Protein AF-A0A1L3NL96-F1 (afdb_monomer_lite)

Organism: Clostridium sporogenes (NCBI:txid1509)

Radius of gyration: 63.14 Å; chains: 1; bounding box: 136×42×181 Å

pLDDT: mean 92.02, std 7.16, range [49.84, 97.94]

Secondary structure (DSSP, 8-state):
-HHHHHHHHHHHHHHHHHHHHHHHHHHHHHHHHHHHHHHHHHHHTHHHHHHHHHHHHHHHHHHHHHHHHHHHHHHHHTGGGGHHHHHHHHHHHHHHHHHHHHHHHHHHHHHHHHHHHHHHHHHHHHHHHHIIIIIHHHHHHHHHHHHHHHHHHHHHHHHHHHHHHHHHHHHHHHHHHHHHHHHHHHHHHHHHHHHHHHHHHHHHHHHHHHHHHHHHHHHHHHHHHHHHHHHTT--

InterPro domains:
  IPR004089 Methyl-accepting chemotaxis protein (MCP) signalling domain [PF00015] (18-186)
  IPR004089 Methyl-accepting chemotaxis protein (MCP) signalling domain [PS50111] (47-199)
  IPR004089 Methyl-accepting chemotaxis protein (MCP) signalling domain [SM00283] (6-234)

Foldseek 3Di:
DVVVLVVLLVVLVVLLVVLVVVLVVLVVCLVVLVVVLVVVVVVLCVLVVLLVVLVVLLVVLVVQLVVLVVQLVVLVVVPPVSPVSNVVSVVSNVVSVVSNVVSVVSVVVSVVSVVVSVVVSVVSVVVSVCSVPVVVVVSVVSNVVSVVSNVVSVVVVVVVVVVVVVVVVVVVVVVVVVVVVVVVVVVVVVVVVVVVVVVVVVVVVVVVVVVVVVVVVVVVVVVVVVVVVVVVVDD

Sequence (235 aa):
MLLKQGEINKRAEDTKANLQASQKKAKEIFTNTKAELESAIESSKVVEQINVLSDSIMDITSQTNLLALNAAIEAARAGEAGKGFSVVADEIRKLAEQSKDTVTEIQSITVKVIESVKNLSDSSSNLLTFVSTDMDNDYKTMLNVADKYSEDASFVDTLVTDFSSTSEELLASLQDVLKTIEGVAQAASEGAGGTTDIASKILEVNNKSNDVLQEALKSEESANKLKEEISKFKI

Structure (mmCIF, N/CA/C/O backbone):
data_AF-A0A1L3NL96-F1
#
_entry.id   AF-A0A1L3NL96-F1
#
loop_
_atom_site.group_PDB
_atom_site.id
_atom_site.type_symbol
_atom_site.label_atom_id
_atom_site.label_alt_id
_atom_site.label_comp_id
_atom_site.label_asym_id
_atom_site.label_entity_id
_atom_site.label_seq_id
_atom_site.pdbx_PDB_ins_code
_atom_site.Cartn_x
_atom_site.Cartn_y
_atom_site.Cartn_z
_atom_site.occupancy
_atom_site.B_iso_or_equiv
_atom_site.auth_seq_id
_atom_site.auth_comp_id
_atom_site.auth_asym_id
_atom_site.auth_atom_id
_atom_site.pdbx_PDB_model_num
ATOM 1 N N . MET A 1 1 ? -12.524 11.046 23.474 1.00 51.88 1 MET A N 1
ATOM 2 C CA . MET A 1 1 ? -12.342 9.844 22.629 1.00 51.88 1 MET A CA 1
ATOM 3 C C . MET A 1 1 ? -12.648 10.144 21.160 1.00 51.88 1 MET A C 1
ATOM 5 O O . MET A 1 1 ? -11.798 9.835 20.339 1.00 51.88 1 MET A O 1
ATOM 9 N N . LEU A 1 2 ? -13.726 10.885 20.857 1.00 49.84 2 LEU A N 1
ATOM 10 C CA . LEU A 1 2 ? -14.057 11.447 19.526 1.00 49.84 2 LEU A CA 1
ATOM 11 C C . LEU A 1 2 ? -12.879 12.118 18.778 1.00 49.84 2 LEU A C 1
ATOM 13 O O . LEU A 1 2 ? -12.731 11.958 17.573 1.00 49.84 2 LEU A O 1
ATOM 17 N N . LEU A 1 3 ? -11.971 12.798 19.494 1.00 54.47 3 LEU A N 1
ATOM 18 C CA . LEU A 1 3 ? -10.775 13.423 18.900 1.00 54.47 3 LEU A CA 1
ATOM 19 C C . LEU A 1 3 ? -9.835 12.431 18.185 1.00 54.47 3 LEU A C 1
ATOM 21 O O . LEU A 1 3 ? -9.194 12.813 17.214 1.00 54.47 3 LEU A O 1
ATOM 25 N N . LYS A 1 4 ? -9.765 11.165 18.624 1.00 64.75 4 LYS A N 1
ATOM 26 C CA . LYS A 1 4 ? -8.884 10.155 18.009 1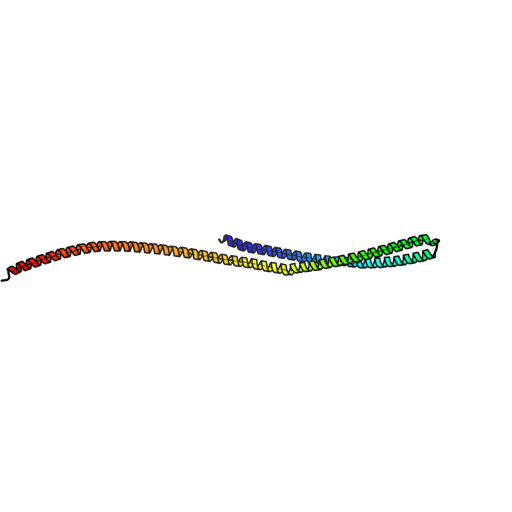.00 64.75 4 LYS A CA 1
ATOM 27 C C . LYS A 1 4 ? -9.491 9.500 16.764 1.00 64.75 4 LYS A C 1
ATOM 29 O O . LYS A 1 4 ? -8.748 8.986 15.939 1.00 64.75 4 LYS A O 1
ATOM 34 N N . GLN A 1 5 ? -10.813 9.521 16.599 1.00 66.38 5 GLN A N 1
ATOM 35 C CA . GLN A 1 5 ? -11.476 8.953 15.419 1.00 66.38 5 GLN A CA 1
ATOM 36 C C . GLN A 1 5 ? -11.388 9.896 14.216 1.00 66.38 5 GLN A C 1
ATOM 38 O O . GLN A 1 5 ? -11.033 9.451 13.124 1.00 66.38 5 GLN A O 1
ATOM 43 N N . GLY A 1 6 ? -11.574 11.202 14.436 1.00 74.25 6 GLY A N 1
ATOM 44 C CA . GLY A 1 6 ? -11.276 12.214 13.421 1.00 74.25 6 GLY A CA 1
ATOM 45 C C . GLY A 1 6 ? -9.842 12.098 12.891 1.00 74.25 6 GLY A C 1
ATOM 46 O O . GLY A 1 6 ? -9.613 12.282 11.701 1.00 74.25 6 GLY A O 1
ATOM 47 N N . GLU A 1 7 ? -8.884 11.702 13.736 1.00 83.38 7 GLU A N 1
ATOM 48 C CA . GLU A 1 7 ? -7.513 11.409 13.302 1.00 83.38 7 GLU A CA 1
ATOM 49 C C . GLU A 1 7 ? -7.402 10.146 12.435 1.00 83.38 7 GLU A C 1
ATOM 51 O O . GLU A 1 7 ? -6.639 10.159 11.472 1.00 83.38 7 GLU A O 1
ATOM 56 N N . ILE A 1 8 ? -8.133 9.062 12.730 1.00 85.56 8 ILE A N 1
ATOM 57 C CA . ILE A 1 8 ? -8.080 7.829 11.922 1.00 85.56 8 ILE A CA 1
ATOM 58 C C . ILE A 1 8 ? -8.715 8.057 10.547 1.00 85.56 8 ILE A C 1
ATOM 60 O O . ILE A 1 8 ? -8.079 7.746 9.540 1.00 85.56 8 ILE A O 1
ATOM 64 N N . ASN A 1 9 ? -9.905 8.663 10.490 1.00 86.19 9 ASN A N 1
ATOM 65 C CA . ASN A 1 9 ? -10.552 8.992 9.217 1.00 86.19 9 ASN A CA 1
ATOM 66 C C . ASN A 1 9 ? -9.704 9.957 8.394 1.00 86.19 9 ASN A C 1
ATOM 68 O O . ASN A 1 9 ? -9.461 9.712 7.215 1.00 86.19 9 ASN A O 1
ATOM 72 N N . LYS A 1 10 ? -9.152 10.997 9.028 1.00 89.31 10 LYS A N 1
ATOM 73 C CA . LYS A 1 10 ? -8.237 11.920 8.354 1.00 89.31 10 LYS A CA 1
ATOM 74 C C . LYS A 1 10 ? -7.002 11.206 7.806 1.00 89.31 10 LYS A C 1
ATOM 76 O O . LYS A 1 10 ? -6.619 11.441 6.668 1.00 89.31 10 LYS A O 1
ATOM 81 N N . ARG A 1 11 ? -6.399 10.289 8.568 1.00 89.56 11 ARG A N 1
ATOM 82 C CA . ARG A 1 11 ? -5.262 9.486 8.087 1.00 89.56 11 ARG A CA 1
ATOM 83 C C . ARG A 1 11 ? -5.640 8.590 6.909 1.00 89.56 11 ARG A C 1
ATOM 85 O O . ARG A 1 11 ? -4.814 8.420 6.012 1.00 89.56 11 ARG A O 1
ATOM 92 N N . ALA A 1 12 ? -6.838 8.008 6.908 1.00 90.81 12 ALA A N 1
ATOM 93 C CA . ALA A 1 12 ? -7.335 7.208 5.792 1.00 90.81 12 ALA A CA 1
ATOM 94 C C . ALA A 1 12 ? -7.522 8.074 4.533 1.00 90.81 12 ALA A C 1
ATOM 96 O O . ALA A 1 12 ? -7.030 7.705 3.465 1.00 90.81 12 ALA A O 1
ATOM 97 N N . GLU A 1 13 ? -8.125 9.259 4.667 1.00 91.38 13 GLU A N 1
ATOM 98 C CA . GLU A 1 13 ? -8.273 10.225 3.570 1.00 91.38 13 GLU A CA 1
ATOM 99 C C . GLU A 1 13 ? -6.923 10.729 3.043 1.00 91.38 13 GLU A C 1
ATOM 101 O O . GLU A 1 13 ? -6.689 10.702 1.834 1.00 91.38 13 GLU A O 1
ATOM 106 N N . ASP A 1 14 ? -6.001 11.108 3.931 1.00 93.81 14 ASP A N 1
ATOM 107 C CA . ASP A 1 14 ? -4.650 11.544 3.565 1.00 93.81 14 ASP A CA 1
ATOM 108 C C . ASP A 1 14 ? -3.898 10.424 2.825 1.00 93.81 14 ASP A C 1
ATOM 110 O O . ASP A 1 14 ? -3.233 10.656 1.813 1.00 93.81 14 ASP A O 1
ATOM 114 N N . THR A 1 15 ? -4.031 9.178 3.293 1.00 93.12 15 THR A N 1
ATOM 115 C CA . THR A 1 15 ? -3.444 8.002 2.631 1.00 93.12 15 THR A CA 1
ATOM 116 C C . THR A 1 15 ? -4.042 7.808 1.241 1.00 93.12 15 THR A C 1
ATOM 118 O O . THR A 1 15 ? -3.298 7.625 0.278 1.00 93.12 15 THR A O 1
ATOM 121 N N . LYS A 1 16 ? -5.368 7.912 1.106 1.00 94.06 16 LYS A N 1
ATOM 122 C CA . LYS A 1 16 ? -6.072 7.806 -0.177 1.00 94.06 16 LYS A CA 1
ATOM 123 C C . LYS A 1 16 ? -5.609 8.879 -1.163 1.00 94.06 16 LYS A C 1
ATOM 125 O O . LYS A 1 16 ? -5.270 8.551 -2.300 1.00 94.06 16 LYS A O 1
ATOM 130 N N . ALA A 1 17 ? -5.513 10.131 -0.720 1.00 95.12 17 ALA A N 1
ATOM 131 C CA . ALA A 1 17 ? -5.030 11.242 -1.537 1.00 95.12 17 ALA A CA 1
ATOM 132 C C . ALA A 1 17 ? -3.577 11.024 -2.000 1.00 95.12 17 ALA A C 1
ATOM 134 O O . ALA A 1 17 ? -3.265 11.185 -3.183 1.00 95.12 17 ALA A O 1
ATOM 135 N N . ASN A 1 18 ? -2.697 10.586 -1.095 1.00 95.25 18 ASN A N 1
ATOM 136 C CA . ASN A 1 18 ? -1.299 10.292 -1.415 1.00 95.25 18 ASN A CA 1
ATOM 137 C C . ASN A 1 18 ? -1.153 9.115 -2.393 1.00 95.25 18 ASN A C 1
ATOM 139 O O . ASN A 1 18 ? -0.320 9.169 -3.304 1.00 95.25 18 ASN A O 1
ATOM 143 N N . LEU A 1 19 ? -1.970 8.068 -2.244 1.00 95.25 19 LEU A N 1
ATOM 144 C CA . LEU A 1 19 ? -2.002 6.929 -3.165 1.00 95.25 19 LEU A CA 1
ATOM 145 C C . LEU A 1 19 ? -2.470 7.351 -4.558 1.00 95.25 19 LEU A C 1
ATOM 147 O O . LEU A 1 19 ? -1.822 7.003 -5.541 1.00 95.25 19 LEU A O 1
ATOM 151 N N . GLN A 1 20 ? -3.529 8.158 -4.656 1.00 94.12 20 GLN A N 1
ATOM 152 C CA . GLN A 1 20 ? -4.014 8.685 -5.936 1.00 94.12 20 GLN A CA 1
ATOM 153 C C . GLN A 1 20 ? -2.974 9.577 -6.625 1.00 94.12 20 GLN A C 1
ATOM 155 O O . GLN A 1 20 ? -2.747 9.455 -7.830 1.00 94.12 20 GLN A O 1
ATOM 160 N N . ALA A 1 21 ? -2.303 10.450 -5.868 1.00 95.81 21 ALA A N 1
ATOM 161 C CA . ALA A 1 21 ? -1.220 11.277 -6.392 1.00 95.81 21 ALA A CA 1
ATOM 162 C C . ALA A 1 21 ? -0.050 10.418 -6.903 1.00 95.81 21 ALA A C 1
ATOM 164 O O . ALA A 1 21 ? 0.475 10.663 -7.991 1.00 95.81 21 ALA A O 1
ATOM 165 N N . SER A 1 22 ? 0.318 9.378 -6.152 1.00 94.88 22 SER A N 1
ATOM 166 C CA . SER A 1 22 ? 1.377 8.437 -6.534 1.00 94.88 22 SER A CA 1
ATOM 167 C C . SER A 1 22 ? 1.004 7.628 -7.777 1.00 94.88 22 SER A C 1
ATOM 169 O O . SER A 1 22 ? 1.820 7.521 -8.690 1.00 94.88 22 SER A O 1
ATOM 171 N N . GLN A 1 23 ? -0.238 7.143 -7.869 1.00 94.38 23 GLN A N 1
ATOM 172 C CA . GLN A 1 23 ? -0.759 6.438 -9.043 1.00 94.38 23 GLN A CA 1
ATOM 173 C C . GLN A 1 23 ? -0.731 7.332 -10.286 1.00 94.38 23 GLN A C 1
ATOM 175 O O . GLN A 1 23 ? -0.274 6.911 -11.350 1.00 94.38 23 GLN A O 1
ATOM 180 N N . LYS A 1 24 ? -1.170 8.591 -10.158 1.00 94.31 24 LYS A N 1
ATOM 181 C CA . LYS A 1 24 ? -1.114 9.561 -11.257 1.00 94.31 24 LYS A CA 1
ATOM 182 C C . LYS A 1 24 ? 0.325 9.777 -11.727 1.00 94.31 24 LYS A C 1
ATOM 184 O O . LYS A 1 24 ? 0.590 9.687 -12.923 1.00 94.31 24 LYS A O 1
ATOM 189 N N . LYS A 1 25 ? 1.253 9.995 -10.792 1.00 94.44 25 LYS A N 1
ATOM 190 C CA . LYS A 1 25 ? 2.677 10.175 -11.100 1.00 94.44 25 LYS A CA 1
ATOM 191 C C . LYS A 1 25 ? 3.276 8.940 -11.781 1.00 94.44 25 LYS A C 1
ATOM 193 O O . LYS A 1 25 ? 3.998 9.081 -12.762 1.00 94.44 25 LYS A O 1
ATOM 198 N N . ALA A 1 26 ? 2.956 7.738 -11.303 1.00 93.00 26 ALA A N 1
ATOM 199 C CA . ALA A 1 26 ? 3.403 6.492 -11.922 1.00 93.00 26 ALA A CA 1
ATOM 200 C C . ALA A 1 26 ? 2.894 6.360 -13.367 1.00 93.00 26 ALA A C 1
ATOM 202 O O . ALA A 1 26 ? 3.653 5.983 -14.257 1.00 93.00 26 ALA A O 1
ATOM 203 N N . LYS A 1 27 ? 1.639 6.746 -13.624 1.00 92.38 27 LYS A N 1
ATOM 204 C CA . LYS A 1 27 ? 1.043 6.735 -14.966 1.00 92.38 27 LYS A CA 1
ATOM 205 C C . LYS A 1 27 ? 1.666 7.766 -15.914 1.00 92.38 27 LYS A C 1
ATOM 207 O O . LYS A 1 27 ? 1.841 7.482 -17.100 1.00 92.38 27 LYS A O 1
ATOM 212 N N . GLU A 1 28 ? 2.011 8.947 -15.406 1.00 94.31 28 GLU A N 1
ATOM 213 C CA . GLU A 1 28 ? 2.756 9.961 -16.165 1.00 94.31 28 GLU A CA 1
ATOM 214 C C . GLU A 1 28 ? 4.149 9.445 -16.546 1.00 94.31 28 GLU A C 1
ATOM 216 O O . GLU A 1 28 ? 4.509 9.487 -17.721 1.00 94.31 28 GLU A O 1
ATOM 221 N N . ILE A 1 29 ? 4.890 8.873 -15.587 1.00 92.44 29 ILE A N 1
ATOM 222 C CA . ILE A 1 29 ? 6.200 8.253 -15.842 1.00 92.44 29 ILE A CA 1
ATOM 223 C C . ILE A 1 29 ? 6.068 7.140 -16.882 1.00 92.44 29 ILE A C 1
ATOM 225 O O . ILE A 1 29 ? 6.796 7.149 -17.867 1.00 92.44 29 ILE A O 1
ATOM 229 N N . PHE A 1 30 ? 5.102 6.233 -16.721 1.00 93.12 30 PHE A N 1
ATOM 230 C CA . PHE A 1 30 ? 4.834 5.163 -17.682 1.00 93.12 30 PHE A CA 1
ATOM 231 C C . PHE A 1 30 ? 4.639 5.700 -19.105 1.00 93.12 30 PHE A C 1
ATOM 233 O O . PHE A 1 30 ? 5.238 5.192 -20.050 1.00 93.12 30 PHE A O 1
ATOM 240 N N . THR A 1 31 ? 3.817 6.740 -19.260 1.00 93.75 31 THR A N 1
ATOM 241 C CA . THR A 1 31 ? 3.498 7.311 -20.575 1.00 93.75 31 THR A CA 1
ATOM 242 C C . THR A 1 31 ? 4.728 7.957 -21.211 1.00 93.75 31 THR A C 1
ATOM 244 O O . THR A 1 31 ? 5.005 7.714 -22.385 1.00 93.75 31 THR A O 1
ATOM 247 N N . ASN A 1 32 ? 5.493 8.725 -20.432 1.00 94.69 32 ASN A N 1
ATOM 248 C CA . ASN A 1 32 ? 6.704 9.388 -20.911 1.00 94.69 32 ASN A CA 1
ATOM 249 C C . ASN A 1 32 ? 7.790 8.371 -21.276 1.00 94.69 32 ASN A C 1
ATOM 251 O O . ASN A 1 32 ? 8.313 8.408 -22.385 1.00 94.69 32 ASN A O 1
ATOM 255 N N . THR A 1 33 ? 8.071 7.412 -20.391 1.00 92.00 33 THR A N 1
ATOM 256 C CA . THR A 1 33 ? 9.073 6.366 -20.632 1.00 92.00 33 THR A CA 1
ATOM 257 C C . THR A 1 33 ? 8.705 5.498 -21.831 1.00 92.00 33 THR A C 1
ATOM 259 O O . THR A 1 33 ? 9.581 5.134 -22.609 1.00 92.00 33 THR A O 1
ATOM 262 N N . LYS A 1 34 ? 7.417 5.194 -22.031 1.00 93.56 34 LYS A N 1
ATOM 263 C CA . LYS A 1 34 ? 6.964 4.476 -23.226 1.00 93.56 34 LYS A CA 1
ATOM 264 C C . LYS A 1 34 ? 7.268 5.260 -24.508 1.00 93.56 34 LYS A C 1
ATOM 266 O O . LYS A 1 34 ? 7.818 4.686 -25.441 1.00 93.56 34 LYS A O 1
ATOM 271 N N . ALA A 1 35 ? 6.944 6.552 -24.545 1.00 94.19 35 ALA A N 1
ATOM 272 C CA . ALA A 1 35 ? 7.204 7.394 -25.713 1.00 94.19 35 ALA A CA 1
ATOM 273 C C . ALA A 1 35 ? 8.711 7.558 -25.990 1.00 94.19 35 ALA A C 1
ATOM 275 O O . ALA A 1 35 ? 9.148 7.490 -27.139 1.00 94.19 35 ALA A O 1
ATOM 276 N N . GLU A 1 36 ? 9.520 7.731 -24.942 1.00 92.25 36 GLU A N 1
ATOM 277 C CA . GLU A 1 36 ? 10.982 7.786 -25.050 1.00 92.25 36 GLU A CA 1
ATOM 278 C C . GLU A 1 36 ? 11.561 6.473 -25.586 1.00 92.25 36 GLU A C 1
ATOM 280 O O . GLU A 1 36 ? 12.439 6.500 -26.448 1.00 92.25 36 GLU A O 1
ATOM 285 N N . LEU A 1 37 ? 11.039 5.329 -25.134 1.00 91.19 37 LEU A N 1
ATOM 286 C CA . LEU A 1 37 ? 11.455 4.015 -25.616 1.00 91.19 37 LEU A CA 1
ATOM 287 C C . LEU A 1 37 ? 11.121 3.823 -27.101 1.00 91.19 37 LEU A C 1
ATOM 289 O O . LEU A 1 37 ? 11.980 3.390 -27.865 1.00 91.19 37 LEU A O 1
ATOM 293 N N . GLU A 1 38 ? 9.905 4.175 -27.524 1.00 90.69 38 GLU A N 1
ATOM 294 C CA . GLU A 1 38 ? 9.496 4.116 -28.935 1.00 90.69 38 GLU A CA 1
ATOM 295 C C . GLU A 1 38 ? 10.409 4.987 -29.817 1.00 90.69 38 GLU A C 1
ATOM 297 O O . GLU A 1 38 ? 10.880 4.539 -30.864 1.00 90.69 38 GLU A O 1
ATOM 302 N N . SER A 1 39 ? 10.738 6.198 -29.357 1.00 91.62 39 SER A N 1
ATOM 303 C CA . SER A 1 39 ? 11.672 7.105 -30.039 1.00 91.62 39 SER A CA 1
ATOM 304 C C . SER A 1 39 ? 13.104 6.553 -30.104 1.00 91.62 39 SER A C 1
ATOM 306 O O . SER A 1 39 ? 13.774 6.651 -31.137 1.00 91.62 39 SER A O 1
ATOM 308 N N . ALA A 1 40 ? 13.581 5.930 -29.022 1.00 88.62 40 ALA A N 1
ATOM 309 C CA . ALA A 1 40 ? 14.903 5.313 -28.966 1.00 88.62 40 ALA A CA 1
ATOM 310 C C . ALA A 1 40 ? 15.014 4.108 -29.913 1.00 88.62 40 ALA A C 1
ATOM 312 O O . ALA A 1 40 ? 16.020 3.968 -30.611 1.00 88.62 40 ALA A O 1
ATOM 313 N N . ILE A 1 41 ? 13.970 3.274 -29.990 1.00 87.75 41 ILE A N 1
ATOM 314 C CA . ILE A 1 41 ? 13.896 2.153 -30.936 1.00 87.75 41 ILE A CA 1
ATOM 315 C C . ILE A 1 41 ? 13.924 2.676 -32.374 1.00 87.75 41 ILE A C 1
ATOM 317 O O . ILE A 1 41 ? 14.698 2.166 -33.184 1.00 87.75 41 ILE A O 1
ATOM 321 N N . GLU A 1 42 ? 13.151 3.715 -32.695 1.00 89.19 42 GLU A N 1
ATOM 322 C CA . GLU A 1 42 ? 13.170 4.304 -34.038 1.00 89.19 42 GLU A CA 1
ATOM 323 C C . GLU A 1 42 ? 14.554 4.863 -34.389 1.00 89.19 42 GLU A C 1
ATOM 325 O O . GLU A 1 42 ? 15.100 4.562 -35.448 1.00 89.19 42 GLU A O 1
ATOM 330 N N . SER A 1 43 ? 15.171 5.597 -33.462 1.00 87.19 43 SER A N 1
ATOM 331 C CA . SER A 1 43 ? 16.519 6.149 -33.640 1.00 87.19 43 SER A CA 1
ATOM 332 C C . SER A 1 43 ? 17.575 5.055 -33.822 1.00 87.19 43 SER A C 1
ATOM 334 O O . SER A 1 43 ? 18.532 5.229 -34.575 1.00 87.19 43 SER A O 1
ATOM 336 N N . SER A 1 44 ? 17.393 3.897 -33.180 1.00 88.19 44 SER A N 1
ATOM 337 C CA . SER A 1 44 ? 18.315 2.767 -33.308 1.00 88.19 44 SER A CA 1
ATOM 338 C C . SER A 1 44 ? 18.326 2.138 -34.702 1.00 88.19 44 SER A C 1
ATOM 340 O O . SER A 1 44 ? 19.333 1.544 -35.080 1.00 88.19 44 SER A O 1
ATOM 342 N N . LYS A 1 45 ? 17.280 2.333 -35.520 1.00 85.56 45 LYS A N 1
ATOM 343 C CA . LYS A 1 45 ? 17.263 1.863 -36.917 1.00 85.56 45 LYS A CA 1
ATOM 344 C C . LYS A 1 45 ? 18.354 2.508 -37.772 1.00 85.56 45 LYS A C 1
ATOM 346 O O . LYS A 1 45 ? 18.771 1.926 -38.765 1.00 85.56 45 LYS A O 1
ATOM 351 N N . VAL A 1 46 ? 18.889 3.667 -37.373 1.00 86.44 46 VAL A N 1
ATOM 352 C CA . VAL A 1 46 ? 20.061 4.276 -38.032 1.00 86.44 46 VAL A CA 1
ATOM 353 C C . VAL A 1 46 ? 21.281 3.347 -37.981 1.00 86.44 46 VAL A C 1
ATOM 355 O O . VAL A 1 46 ? 22.098 3.354 -38.896 1.00 86.44 46 VAL A O 1
ATOM 358 N N . VAL A 1 47 ? 21.386 2.482 -36.968 1.00 88.00 47 VAL A N 1
ATOM 359 C CA . VAL A 1 47 ? 22.455 1.475 -36.873 1.00 88.00 47 VAL A CA 1
ATOM 360 C C . VAL A 1 47 ? 22.386 0.472 -38.033 1.00 88.00 47 VAL A C 1
ATOM 362 O O . VAL A 1 47 ? 23.420 0.002 -38.498 1.00 88.00 47 VAL A O 1
ATOM 365 N N . GLU A 1 48 ? 21.201 0.204 -38.586 1.00 83.38 48 GLU A N 1
ATOM 366 C CA . GLU A 1 48 ? 21.046 -0.638 -39.778 1.00 83.38 48 GLU A CA 1
ATOM 367 C C . GLU A 1 48 ? 21.689 0.004 -41.022 1.00 83.38 48 GLU A C 1
ATOM 369 O O . GLU A 1 48 ? 22.246 -0.696 -41.866 1.00 83.38 48 GLU A O 1
ATOM 374 N N . GLN A 1 49 ? 21.726 1.341 -41.096 1.00 87.69 49 GLN A N 1
ATOM 375 C CA . GLN A 1 49 ? 22.424 2.059 -42.170 1.00 87.69 49 GLN A CA 1
ATOM 376 C C . GLN A 1 49 ? 23.947 1.890 -42.094 1.00 87.69 49 GLN A C 1
ATOM 378 O O . GLN A 1 49 ? 24.614 1.942 -43.128 1.00 87.69 49 GLN A O 1
ATOM 383 N N . ILE A 1 50 ? 24.506 1.648 -40.900 1.00 91.38 50 ILE A N 1
ATOM 384 C CA . ILE A 1 50 ? 25.939 1.360 -40.739 1.00 91.38 50 ILE A CA 1
ATOM 385 C C . ILE A 1 50 ? 26.287 0.051 -41.447 1.00 91.38 50 ILE A C 1
ATOM 387 O O . ILE A 1 50 ? 27.287 0.020 -42.154 1.00 91.38 50 ILE A O 1
ATOM 391 N N . ASN A 1 51 ? 25.444 -0.985 -41.353 1.00 88.06 51 ASN A N 1
ATOM 392 C CA . ASN A 1 51 ? 25.671 -2.237 -42.085 1.00 88.06 51 ASN A CA 1
ATOM 393 C C . ASN A 1 51 ? 25.694 -2.010 -43.604 1.00 88.06 51 ASN A C 1
ATOM 395 O O . ASN A 1 51 ? 26.617 -2.470 -44.266 1.00 88.06 51 ASN A O 1
ATOM 399 N N . VAL A 1 52 ? 24.751 -1.229 -44.146 1.00 90.81 52 VAL A N 1
ATOM 400 C CA . VAL A 1 52 ? 24.709 -0.906 -45.588 1.00 90.81 52 VAL A CA 1
ATOM 401 C C . VAL A 1 52 ? 25.971 -0.159 -46.042 1.00 90.81 52 VAL A C 1
ATOM 403 O O . VAL A 1 52 ? 26.522 -0.432 -47.113 1.00 90.81 52 VAL A O 1
ATOM 406 N N . LEU A 1 53 ? 26.452 0.787 -45.229 1.00 92.81 53 LEU A N 1
ATOM 407 C CA . LEU A 1 53 ? 27.694 1.512 -45.503 1.00 92.81 53 LEU A CA 1
ATOM 408 C C . LEU A 1 53 ? 28.916 0.595 -45.400 1.00 92.81 53 LEU A C 1
ATOM 410 O O . LEU A 1 53 ? 29.787 0.651 -46.265 1.00 92.81 53 LEU A O 1
ATOM 414 N N . SER A 1 54 ? 28.974 -0.266 -44.386 1.00 94.19 54 SER A N 1
ATOM 415 C CA . SER A 1 54 ? 30.026 -1.269 -44.229 1.00 94.19 54 SER A CA 1
ATOM 416 C C . SER A 1 54 ? 30.082 -2.222 -45.420 1.00 94.19 54 SER A C 1
ATOM 418 O O . SER A 1 54 ? 31.166 -2.432 -45.955 1.00 94.19 54 SER A O 1
ATOM 420 N N . ASP A 1 55 ? 28.941 -2.718 -45.900 1.00 92.31 55 ASP A N 1
ATOM 421 C CA . ASP A 1 55 ? 28.864 -3.564 -47.097 1.00 92.31 55 ASP A CA 1
ATOM 422 C C . ASP A 1 55 ? 29.381 -2.819 -48.338 1.00 92.31 55 ASP A C 1
ATOM 424 O O . ASP A 1 55 ? 30.190 -3.345 -49.101 1.00 92.31 55 ASP A O 1
ATOM 428 N N . SER A 1 56 ? 29.023 -1.541 -48.489 1.00 95.25 56 SER A N 1
ATOM 429 C CA . SER A 1 56 ? 29.528 -0.705 -49.587 1.00 95.25 56 SER A CA 1
ATOM 430 C C . SER A 1 56 ? 31.051 -0.511 -49.522 1.00 95.25 56 SER A C 1
ATOM 432 O O . SER A 1 56 ? 31.734 -0.554 -50.546 1.00 95.25 56 SER A O 1
ATOM 434 N N . ILE A 1 57 ? 31.620 -0.319 -48.326 1.00 94.06 57 ILE A N 1
ATOM 435 C CA . ILE A 1 57 ? 33.078 -0.222 -48.144 1.00 94.06 57 ILE A CA 1
ATOM 436 C C . ILE A 1 57 ? 33.736 -1.588 -48.403 1.00 94.06 57 ILE A C 1
ATOM 438 O O . ILE A 1 57 ? 34.809 -1.642 -49.006 1.00 94.06 57 ILE A O 1
ATOM 442 N N . MET A 1 58 ? 33.103 -2.698 -48.016 1.00 94.31 58 MET A N 1
ATOM 443 C CA . MET A 1 58 ? 33.572 -4.056 -48.318 1.00 94.31 58 MET A CA 1
ATOM 444 C C . MET A 1 58 ? 33.683 -4.292 -49.834 1.00 94.31 58 MET A C 1
ATOM 446 O O . MET A 1 58 ? 34.681 -4.839 -50.314 1.00 94.31 58 MET A O 1
ATOM 450 N N . ASP A 1 59 ? 32.708 -3.812 -50.604 1.00 94.62 59 ASP A N 1
ATOM 451 C CA . ASP A 1 59 ? 32.731 -3.882 -52.065 1.00 94.62 59 ASP A CA 1
ATOM 452 C C . ASP A 1 59 ? 33.849 -3.015 -52.663 1.00 94.62 59 ASP A C 1
ATOM 454 O O . ASP A 1 59 ? 34.617 -3.485 -53.509 1.00 94.62 59 ASP A O 1
ATOM 458 N N . ILE A 1 60 ? 34.007 -1.772 -52.189 1.00 94.44 60 ILE A N 1
ATOM 459 C CA . ILE A 1 60 ? 35.072 -0.856 -52.641 1.00 94.44 60 ILE A CA 1
ATOM 460 C C . ILE A 1 60 ? 36.456 -1.430 -52.328 1.00 94.44 60 ILE A C 1
ATOM 462 O O . ILE A 1 60 ? 37.349 -1.397 -53.177 1.00 94.44 60 ILE A O 1
ATOM 466 N N . THR A 1 61 ? 36.657 -1.970 -51.127 1.00 94.25 61 THR A N 1
ATOM 467 C CA . THR A 1 61 ? 37.936 -2.571 -50.716 1.00 94.25 61 THR A CA 1
ATOM 468 C C . THR A 1 61 ? 38.238 -3.823 -51.531 1.00 94.25 61 THR A C 1
ATOM 470 O O . THR A 1 61 ? 39.365 -3.988 -51.994 1.00 94.25 61 THR A O 1
ATOM 473 N N . SER A 1 62 ? 37.229 -4.646 -51.828 1.00 94.00 62 SER A N 1
ATOM 474 C CA . SER A 1 62 ? 37.369 -5.815 -52.704 1.00 94.00 62 SER A CA 1
ATOM 475 C C . SER A 1 62 ? 37.731 -5.432 -54.145 1.00 94.00 62 SER A C 1
ATOM 477 O O . SER A 1 62 ? 38.639 -6.027 -54.729 1.00 94.00 62 SER A O 1
ATOM 479 N N . GLN A 1 63 ? 37.089 -4.406 -54.713 1.00 95.50 63 GLN A N 1
ATOM 480 C CA . GLN A 1 63 ? 37.435 -3.879 -56.041 1.00 95.50 63 GLN A CA 1
ATOM 481 C C . GLN A 1 63 ? 38.834 -3.257 -56.065 1.00 95.50 63 GLN A C 1
ATOM 483 O O . GLN A 1 63 ? 39.596 -3.489 -57.002 1.00 95.50 63 GLN A O 1
ATOM 488 N N . THR A 1 64 ? 39.196 -2.506 -55.024 1.00 94.94 64 THR A N 1
ATOM 489 C CA . THR A 1 64 ? 40.521 -1.884 -54.882 1.00 94.94 64 THR A CA 1
ATOM 490 C C . THR A 1 64 ? 41.612 -2.945 -54.791 1.00 94.94 64 THR A C 1
ATOM 492 O O . THR A 1 64 ? 42.635 -2.831 -55.462 1.00 94.94 64 THR A O 1
ATOM 495 N N . ASN A 1 65 ? 41.370 -4.017 -54.034 1.00 93.81 65 ASN A N 1
ATOM 496 C CA . ASN A 1 65 ? 42.268 -5.164 -53.940 1.00 93.81 65 ASN A CA 1
ATOM 497 C C . ASN A 1 65 ? 42.465 -5.844 -55.307 1.00 93.81 65 ASN A C 1
ATOM 499 O O . ASN A 1 65 ? 43.588 -6.169 -55.688 1.00 93.81 65 ASN A O 1
ATOM 503 N N . LEU A 1 66 ? 41.386 -6.003 -56.081 1.00 94.56 66 LEU A N 1
ATOM 504 C CA . LEU A 1 66 ? 41.437 -6.568 -57.432 1.00 94.56 66 LEU A CA 1
ATOM 505 C C . LEU A 1 66 ? 42.187 -5.653 -58.421 1.00 94.56 66 LEU A C 1
ATOM 507 O O . LEU A 1 66 ? 42.987 -6.130 -59.224 1.00 94.56 66 LEU A O 1
ATOM 511 N N . LEU A 1 67 ? 41.967 -4.337 -58.351 1.00 93.94 67 LEU A N 1
ATOM 512 C CA . LEU A 1 67 ? 42.686 -3.343 -59.154 1.00 93.94 67 LEU A CA 1
ATOM 513 C C . LEU A 1 67 ? 44.180 -3.315 -58.817 1.00 93.94 67 LEU A C 1
ATOM 515 O O . LEU A 1 67 ? 45.008 -3.297 -59.726 1.00 93.94 67 LEU A O 1
ATOM 519 N N . ALA A 1 68 ? 44.522 -3.357 -57.529 1.00 94.75 68 ALA A N 1
ATOM 520 C CA . ALA A 1 68 ? 45.898 -3.415 -57.051 1.00 94.75 68 ALA A CA 1
ATOM 521 C C . ALA A 1 68 ? 46.601 -4.698 -57.509 1.00 94.75 68 ALA A C 1
ATOM 523 O O . ALA A 1 68 ? 47.732 -4.641 -57.985 1.00 94.75 68 ALA A O 1
ATOM 524 N N . LEU A 1 69 ? 45.910 -5.841 -57.461 1.00 92.31 69 LEU A N 1
ATOM 525 C CA . LEU A 1 69 ? 46.417 -7.107 -57.989 1.00 92.31 69 LEU A CA 1
ATOM 526 C C . LEU A 1 69 ? 46.699 -7.019 -59.496 1.00 92.31 69 LEU A C 1
ATOM 528 O O . LEU A 1 69 ? 47.778 -7.403 -59.943 1.00 92.31 69 LEU A O 1
ATOM 532 N N . ASN A 1 70 ? 45.766 -6.469 -60.276 1.00 92.75 70 ASN A N 1
ATOM 533 C CA . ASN A 1 70 ? 45.957 -6.278 -61.716 1.00 92.75 70 ASN A CA 1
ATOM 534 C C . ASN A 1 70 ? 47.124 -5.321 -62.017 1.00 92.75 70 ASN A C 1
ATOM 536 O O . ASN A 1 70 ? 47.914 -5.581 -62.924 1.00 92.75 70 ASN A O 1
ATOM 540 N N . ALA A 1 71 ? 47.274 -4.248 -61.234 1.00 92.44 71 ALA A N 1
ATOM 541 C CA . ALA A 1 71 ? 48.390 -3.313 -61.355 1.00 92.44 71 ALA A CA 1
ATOM 542 C C . ALA A 1 71 ? 49.737 -3.965 -61.001 1.00 92.44 71 ALA A C 1
ATOM 544 O O . ALA A 1 71 ? 50.723 -3.732 -61.698 1.00 92.44 71 ALA A O 1
ATOM 545 N N . ALA A 1 72 ? 49.783 -4.818 -59.973 1.00 91.69 72 ALA A N 1
ATOM 546 C CA . ALA A 1 72 ? 50.975 -5.579 -59.607 1.00 91.69 72 ALA A CA 1
ATOM 547 C C . ALA A 1 72 ? 51.379 -6.568 -60.717 1.00 91.69 72 ALA A C 1
ATOM 549 O O . ALA A 1 72 ? 52.559 -6.671 -61.055 1.00 91.69 72 ALA A O 1
ATOM 550 N N . ILE A 1 73 ? 50.402 -7.240 -61.342 1.00 89.31 73 ILE A N 1
ATOM 551 C CA . ILE A 1 73 ? 50.631 -8.138 -62.486 1.00 89.31 73 ILE A CA 1
ATOM 552 C C . ILE A 1 73 ? 51.218 -7.366 -63.678 1.00 89.31 73 ILE A C 1
ATOM 554 O O . ILE A 1 73 ? 52.219 -7.796 -64.255 1.00 89.31 73 ILE A O 1
ATOM 558 N N . GLU A 1 74 ? 50.640 -6.219 -64.041 1.00 91.81 74 GLU A N 1
ATOM 559 C CA . GLU A 1 74 ? 51.115 -5.435 -65.189 1.00 91.81 74 GLU A CA 1
ATOM 560 C C . GLU A 1 74 ? 52.475 -4.765 -64.907 1.00 91.81 74 GLU A C 1
ATOM 562 O O . GLU A 1 74 ? 53.337 -4.700 -65.785 1.00 91.81 74 GLU A O 1
ATOM 567 N N . ALA A 1 75 ? 52.729 -4.358 -63.658 1.00 91.75 75 ALA A N 1
ATOM 568 C CA . ALA A 1 75 ? 54.034 -3.872 -63.214 1.00 91.75 75 ALA A CA 1
ATOM 569 C C . ALA A 1 75 ? 55.119 -4.959 -63.308 1.00 91.75 75 ALA A C 1
ATOM 571 O O . ALA A 1 75 ? 56.220 -4.685 -63.788 1.00 91.75 75 ALA A O 1
ATOM 572 N N . ALA A 1 76 ? 54.806 -6.204 -62.928 1.00 88.75 76 ALA A N 1
ATOM 573 C CA . ALA A 1 76 ? 55.708 -7.342 -63.109 1.00 88.75 76 ALA A CA 1
ATOM 574 C C . ALA A 1 76 ? 55.977 -7.627 -64.599 1.00 88.75 76 ALA A C 1
ATOM 576 O O . ALA A 1 76 ? 57.100 -7.960 -64.984 1.00 88.75 76 ALA A O 1
ATOM 577 N N . ARG A 1 77 ? 54.966 -7.436 -65.455 1.00 89.19 77 ARG A N 1
ATOM 578 C CA . ARG A 1 77 ? 55.059 -7.618 -66.911 1.00 89.19 77 ARG A CA 1
ATOM 579 C C . ARG A 1 77 ? 55.958 -6.580 -67.594 1.00 89.19 77 ARG A C 1
ATOM 581 O O . ARG A 1 77 ? 56.622 -6.911 -68.573 1.00 89.19 77 ARG A O 1
ATOM 588 N N . ALA A 1 78 ? 56.023 -5.359 -67.062 1.00 89.88 78 ALA A N 1
ATOM 589 C CA . ALA A 1 78 ? 56.911 -4.291 -67.530 1.00 89.88 78 ALA A CA 1
ATOM 590 C C . ALA A 1 78 ? 58.391 -4.469 -67.108 1.00 89.88 78 ALA A C 1
ATOM 592 O O . ALA A 1 78 ? 59.250 -3.682 -67.517 1.00 89.88 78 ALA A O 1
ATOM 593 N N . GLY A 1 79 ? 58.715 -5.492 -66.306 1.00 87.12 79 GLY A N 1
ATOM 594 C CA . GLY A 1 79 ? 60.085 -5.820 -65.906 1.00 87.12 79 GLY A CA 1
ATOM 595 C C . GLY A 1 79 ? 60.752 -4.721 -65.067 1.00 87.12 79 GLY A C 1
ATOM 596 O O . GLY A 1 79 ? 60.162 -4.192 -64.128 1.00 87.12 79 GLY A O 1
ATOM 597 N N . GLU A 1 80 ? 61.997 -4.356 -65.398 1.00 84.19 80 GLU A N 1
ATOM 598 C CA . GLU A 1 80 ? 62.776 -3.335 -64.668 1.00 84.19 80 GLU A CA 1
ATOM 599 C C . GLU A 1 80 ? 62.080 -1.960 -64.623 1.00 84.19 80 GLU A C 1
ATOM 601 O O . GLU A 1 80 ? 62.146 -1.275 -63.604 1.00 84.19 80 GLU A O 1
ATOM 606 N N . ALA A 1 81 ? 61.348 -1.579 -65.679 1.00 82.94 81 ALA A N 1
ATOM 607 C CA . ALA A 1 81 ? 60.634 -0.300 -65.743 1.00 8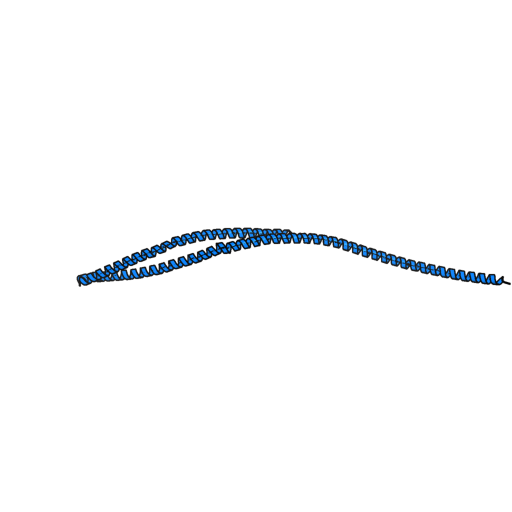2.94 81 ALA A CA 1
ATOM 608 C C . ALA A 1 81 ? 59.405 -0.237 -64.810 1.00 82.94 81 ALA A C 1
ATOM 610 O O . ALA A 1 81 ? 58.954 0.853 -64.461 1.00 82.94 81 ALA A O 1
ATOM 611 N N . GLY A 1 82 ? 58.872 -1.392 -64.389 1.00 88.94 82 GLY A N 1
ATOM 612 C CA . GLY A 1 82 ? 57.681 -1.506 -63.542 1.00 88.94 82 GLY A CA 1
ATOM 613 C C . GLY A 1 82 ? 57.958 -1.661 -62.044 1.00 88.94 82 GLY A C 1
ATOM 614 O O . GLY A 1 82 ? 57.019 -1.609 -61.252 1.00 88.94 82 GLY A O 1
ATOM 615 N N . LYS A 1 83 ? 59.223 -1.803 -61.615 1.00 86.38 83 LYS A N 1
ATOM 616 C CA . LYS A 1 83 ? 59.590 -2.054 -60.203 1.00 86.38 83 LYS A CA 1
ATOM 617 C C . LYS A 1 83 ? 58.977 -1.053 -59.217 1.00 86.38 83 LYS A C 1
ATOM 619 O O . LYS A 1 83 ? 58.448 -1.463 -58.190 1.00 86.38 83 LYS A O 1
ATOM 624 N N . GLY A 1 84 ? 59.010 0.244 -59.534 1.00 89.06 84 GLY A N 1
ATOM 625 C CA . GLY A 1 84 ? 58.416 1.284 -58.683 1.00 89.06 84 GLY A CA 1
ATOM 626 C C . GLY A 1 84 ? 56.889 1.179 -58.583 1.00 89.06 84 GLY A C 1
ATOM 627 O O . GLY A 1 84 ? 56.333 1.327 -57.499 1.00 89.06 84 GLY A O 1
ATOM 628 N N . PHE A 1 85 ? 56.217 0.848 -59.690 1.00 90.38 85 PHE A N 1
ATOM 629 C CA . PHE A 1 85 ? 54.767 0.629 -59.720 1.00 90.38 85 PHE A CA 1
ATOM 630 C C . PHE A 1 85 ? 54.350 -0.641 -58.972 1.00 90.38 85 PHE A C 1
ATOM 632 O O . PHE A 1 85 ? 53.312 -0.633 -58.318 1.00 90.38 85 PHE A O 1
ATOM 639 N N . SER A 1 86 ? 55.167 -1.698 -59.008 1.00 92.19 86 SER A N 1
ATOM 640 C CA . SER A 1 86 ? 54.904 -2.944 -58.275 1.00 92.19 86 SER A CA 1
ATOM 641 C C . SER A 1 86 ? 54.854 -2.713 -56.765 1.00 92.19 86 SER A C 1
ATOM 643 O O . SER A 1 86 ? 53.958 -3.226 -56.105 1.00 92.19 86 SER A O 1
ATOM 645 N N . VAL A 1 87 ? 55.774 -1.904 -56.223 1.00 92.12 87 VAL A N 1
ATOM 646 C CA . VAL A 1 87 ? 55.804 -1.575 -54.785 1.00 92.12 87 VAL A CA 1
ATOM 647 C C . VAL A 1 87 ? 54.557 -0.790 -54.375 1.00 92.12 87 VAL A C 1
ATOM 649 O O . VAL A 1 87 ? 53.959 -1.073 -53.342 1.00 92.12 87 VAL A O 1
ATOM 652 N N . VAL A 1 88 ? 54.133 0.173 -55.199 1.00 94.25 88 VAL A N 1
ATOM 653 C CA . VAL A 1 88 ? 52.911 0.949 -54.941 1.00 94.25 88 VAL A CA 1
ATOM 654 C C . VAL A 1 88 ? 51.668 0.060 -55.016 1.00 94.25 88 VAL A C 1
ATOM 656 O O . VAL A 1 88 ? 50.791 0.168 -54.165 1.00 94.25 88 VAL A O 1
ATOM 659 N N . ALA A 1 89 ? 51.593 -0.839 -56.000 1.00 94.38 89 ALA A N 1
ATOM 660 C CA . ALA A 1 89 ? 50.478 -1.767 -56.146 1.00 94.38 89 ALA A CA 1
ATOM 661 C C . ALA A 1 89 ? 50.357 -2.723 -54.945 1.00 94.38 89 ALA A C 1
ATOM 663 O O . ALA A 1 89 ? 49.253 -2.918 -54.439 1.00 94.38 89 ALA A O 1
ATOM 664 N N . ASP A 1 90 ? 51.472 -3.253 -54.434 1.00 93.62 90 ASP A N 1
ATOM 665 C CA . ASP A 1 90 ? 51.472 -4.089 -53.227 1.00 93.62 90 ASP A CA 1
ATOM 666 C C . ASP A 1 90 ? 51.051 -3.317 -51.967 1.00 93.62 90 ASP A C 1
ATOM 668 O O . ASP A 1 90 ? 50.305 -3.853 -51.144 1.00 93.62 90 ASP A O 1
ATOM 672 N N . GLU A 1 91 ? 51.458 -2.052 -51.822 1.00 95.62 91 GLU A N 1
ATOM 673 C CA . GLU A 1 91 ? 51.031 -1.226 -50.686 1.00 95.62 91 GLU A CA 1
ATOM 674 C C . GLU A 1 91 ? 49.524 -0.918 -50.749 1.00 95.62 91 GLU A C 1
ATOM 676 O O . GLU A 1 91 ? 48.828 -1.029 -49.740 1.00 95.62 91 GLU A O 1
ATOM 681 N N . ILE A 1 92 ? 48.979 -0.628 -51.940 1.00 95.19 92 ILE A N 1
ATOM 682 C CA . ILE A 1 92 ? 47.528 -0.452 -52.137 1.00 95.19 92 ILE A CA 1
ATOM 683 C C . ILE A 1 92 ? 46.779 -1.750 -51.809 1.00 95.19 92 ILE A C 1
ATOM 685 O O . ILE A 1 92 ? 45.742 -1.706 -51.146 1.00 95.19 92 ILE A O 1
ATOM 689 N N . ARG A 1 93 ? 47.304 -2.908 -52.232 1.00 93.88 93 ARG A N 1
ATOM 690 C CA . ARG A 1 93 ? 46.724 -4.226 -51.926 1.00 93.88 93 ARG A CA 1
ATOM 691 C C . ARG A 1 93 ? 46.639 -4.452 -50.416 1.00 93.88 93 ARG A C 1
ATOM 693 O O . ARG A 1 93 ? 45.586 -4.814 -49.899 1.00 93.88 93 ARG A O 1
ATOM 700 N N . LYS A 1 94 ? 47.727 -4.164 -49.700 1.00 94.75 94 LYS A N 1
ATOM 701 C CA . LYS A 1 94 ? 47.798 -4.285 -48.241 1.00 94.75 94 LYS A CA 1
ATOM 702 C C . LYS A 1 94 ? 46.830 -3.336 -47.528 1.00 94.75 94 LYS A C 1
ATOM 704 O O . LYS A 1 94 ? 46.154 -3.756 -46.593 1.00 94.75 94 LYS A O 1
ATOM 709 N N . LEU A 1 95 ? 46.712 -2.086 -47.984 1.00 95.06 95 LEU A N 1
ATOM 710 C CA . LEU A 1 95 ? 45.736 -1.126 -47.452 1.00 95.06 95 LEU A CA 1
ATOM 711 C C . LEU A 1 95 ? 44.288 -1.582 -47.689 1.00 95.06 95 LEU A C 1
ATOM 713 O O . LEU A 1 95 ? 43.435 -1.394 -46.819 1.00 95.06 95 LEU A O 1
ATOM 717 N N . ALA A 1 96 ? 44.005 -2.203 -48.837 1.00 94.69 96 ALA A N 1
ATOM 718 C CA . ALA A 1 96 ? 42.689 -2.756 -49.144 1.00 94.69 96 ALA A CA 1
ATOM 719 C C . ALA A 1 96 ? 42.337 -3.952 -48.236 1.00 94.69 96 ALA A C 1
ATOM 721 O O . ALA A 1 96 ? 41.223 -4.003 -47.716 1.00 94.69 96 ALA A O 1
ATOM 722 N N . GLU A 1 97 ? 43.284 -4.865 -47.983 1.00 94.00 97 GLU A N 1
ATOM 723 C CA . GLU A 1 97 ? 43.121 -5.969 -47.020 1.00 94.00 97 GLU A CA 1
ATOM 724 C C . GLU A 1 97 ? 42.891 -5.448 -45.590 1.00 94.00 97 GLU A C 1
ATOM 726 O O . GLU A 1 97 ? 41.920 -5.835 -44.943 1.00 94.00 97 GLU A O 1
ATOM 731 N N . GLN A 1 98 ? 43.696 -4.487 -45.124 1.00 95.38 98 GLN A N 1
ATOM 732 C CA . GLN A 1 98 ? 43.516 -3.868 -43.801 1.00 95.38 98 GLN A CA 1
ATOM 733 C C . GLN A 1 98 ? 42.165 -3.152 -43.657 1.00 95.38 98 GLN A C 1
ATOM 735 O O . GLN A 1 98 ? 41.524 -3.205 -42.602 1.00 95.38 98 GLN A O 1
ATOM 740 N N . SER A 1 99 ? 41.711 -2.485 -44.720 1.00 95.38 99 SER A N 1
ATOM 741 C CA . SER A 1 99 ? 40.403 -1.826 -44.740 1.00 95.38 99 SER A CA 1
ATOM 742 C C . SER A 1 99 ? 39.267 -2.848 -44.649 1.00 95.38 99 SER A C 1
ATOM 744 O O . SER A 1 99 ? 38.311 -2.632 -43.909 1.00 95.38 99 SER A O 1
ATOM 746 N N . LYS A 1 100 ? 39.391 -3.989 -45.335 1.00 94.44 100 LYS A N 1
ATOM 747 C CA . LYS A 1 100 ? 38.440 -5.104 -45.245 1.00 94.44 100 LYS A CA 1
ATOM 748 C C . LYS A 1 100 ? 38.353 -5.687 -43.830 1.00 94.44 100 LYS A C 1
ATOM 750 O O . LYS A 1 100 ? 37.247 -5.913 -43.333 1.00 94.44 100 LYS A O 1
ATOM 755 N N . ASP A 1 101 ? 39.490 -5.898 -43.173 1.00 95.31 101 ASP A N 1
ATOM 756 C CA . ASP A 1 101 ? 39.518 -6.394 -41.791 1.00 95.31 101 ASP A CA 1
ATOM 757 C C . ASP A 1 101 ? 38.820 -5.408 -40.841 1.00 95.31 101 ASP A C 1
ATOM 759 O O . ASP A 1 101 ? 37.968 -5.800 -40.043 1.00 95.31 101 ASP A O 1
ATOM 763 N N . THR A 1 102 ? 39.087 -4.108 -41.010 1.00 95.31 102 THR A N 1
ATOM 764 C CA . THR A 1 102 ? 38.446 -3.033 -40.232 1.00 95.31 102 THR A CA 1
ATOM 765 C C . THR A 1 102 ? 36.928 -3.012 -40.435 1.00 95.31 102 THR A C 1
ATOM 767 O O . THR A 1 102 ? 36.169 -2.908 -39.473 1.00 95.31 102 THR A O 1
ATOM 770 N N . VAL A 1 103 ? 36.452 -3.148 -41.677 1.00 95.25 103 VAL A N 1
ATOM 771 C CA . VAL A 1 103 ? 35.011 -3.210 -41.981 1.00 95.25 103 VAL A CA 1
ATOM 772 C C . VAL A 1 103 ? 34.351 -4.428 -41.336 1.00 95.25 103 VAL A C 1
ATOM 774 O O . VAL A 1 103 ? 33.247 -4.314 -40.805 1.00 95.25 103 VAL A O 1
ATOM 777 N N . THR A 1 104 ? 35.035 -5.573 -41.328 1.00 94.06 104 THR A N 1
ATOM 778 C CA . THR A 1 104 ? 34.541 -6.797 -40.677 1.00 94.06 104 THR A CA 1
ATOM 779 C C . THR A 1 104 ? 34.384 -6.591 -39.166 1.00 94.06 104 THR A C 1
ATOM 781 O O . THR A 1 104 ? 33.397 -7.022 -38.564 1.00 94.06 104 THR A O 1
ATOM 784 N N . GLU A 1 105 ? 35.324 -5.882 -38.537 1.00 95.31 105 GLU A N 1
ATOM 785 C CA . GLU A 1 105 ? 35.225 -5.506 -37.126 1.00 95.31 105 GLU A CA 1
ATOM 786 C C . GLU A 1 105 ? 34.060 -4.531 -36.870 1.00 95.31 105 GLU A C 1
ATOM 788 O O . GLU A 1 105 ? 33.296 -4.733 -35.922 1.00 95.31 105 GLU A O 1
ATOM 793 N N . ILE A 1 106 ? 33.844 -3.545 -37.752 1.00 94.25 106 ILE A N 1
ATOM 794 C CA . ILE A 1 106 ? 32.686 -2.633 -37.686 1.00 94.25 106 ILE A CA 1
ATOM 795 C C . ILE A 1 106 ? 31.366 -3.411 -37.748 1.00 94.25 106 ILE A C 1
ATOM 797 O O . ILE A 1 106 ? 30.480 -3.162 -36.928 1.00 94.25 106 ILE A O 1
ATOM 801 N N . GLN A 1 107 ? 31.222 -4.369 -38.668 1.00 92.44 107 GLN A N 1
ATOM 802 C CA . GLN A 1 107 ? 30.019 -5.207 -38.762 1.00 92.44 107 GLN A CA 1
ATOM 803 C C . GLN A 1 107 ? 29.805 -6.016 -37.472 1.00 92.44 107 GLN A C 1
ATOM 805 O O . GLN A 1 107 ? 28.702 -6.038 -36.925 1.00 92.44 107 GLN A O 1
ATOM 810 N N . SER A 1 108 ? 30.868 -6.620 -36.927 1.00 94.00 108 SER A N 1
ATOM 811 C CA . SER A 1 108 ? 30.814 -7.378 -35.667 1.00 94.00 108 SER A CA 1
ATOM 812 C C . SER A 1 108 ? 30.356 -6.520 -34.481 1.00 94.00 108 SER A C 1
ATOM 814 O O . SER A 1 108 ? 29.504 -6.938 -33.691 1.00 94.00 108 SER A O 1
ATOM 816 N N . ILE A 1 109 ? 30.875 -5.294 -34.362 1.00 93.31 109 ILE A N 1
ATOM 817 C CA . ILE A 1 109 ? 30.457 -4.343 -33.324 1.00 93.31 109 ILE A CA 1
ATOM 818 C C . ILE A 1 109 ? 29.002 -3.915 -33.543 1.00 93.31 109 ILE A C 1
ATOM 820 O O . ILE A 1 109 ? 28.218 -3.916 -32.594 1.00 93.31 109 ILE A O 1
ATOM 824 N N . THR A 1 110 ? 28.618 -3.613 -34.784 1.00 92.31 110 THR A N 1
ATOM 825 C CA . THR A 1 110 ? 27.252 -3.208 -35.153 1.00 92.31 110 THR A CA 1
ATOM 826 C C . THR A 1 110 ? 26.224 -4.270 -34.752 1.00 92.31 110 THR A C 1
ATOM 828 O O . THR A 1 110 ? 25.207 -3.939 -34.142 1.00 92.31 110 THR A O 1
ATOM 831 N N . VAL A 1 111 ? 26.513 -5.555 -34.986 1.00 91.56 111 VAL A N 1
ATOM 832 C CA . VAL A 1 111 ? 25.652 -6.669 -34.549 1.00 91.56 111 VAL A CA 1
ATOM 833 C C . VAL A 1 111 ? 25.467 -6.680 -33.028 1.00 91.56 111 VAL A C 1
ATOM 835 O O . VAL A 1 111 ? 24.335 -6.775 -32.550 1.00 91.56 111 VAL A O 1
ATOM 838 N N . LYS A 1 112 ? 26.548 -6.517 -32.253 1.00 93.38 112 LYS A N 1
ATOM 839 C CA . LYS A 1 112 ? 26.475 -6.466 -30.779 1.00 93.38 112 LYS A CA 1
ATOM 840 C C . LYS A 1 112 ? 25.675 -5.265 -30.271 1.00 93.38 112 LYS A C 1
ATOM 842 O O . LYS A 1 112 ? 24.981 -5.371 -29.257 1.00 93.38 112 LYS A O 1
ATOM 847 N N . VAL A 1 113 ? 25.759 -4.124 -30.958 1.00 92.19 113 VAL A N 1
ATOM 848 C CA . VAL A 1 113 ? 24.964 -2.930 -30.636 1.00 92.19 113 VAL A CA 1
ATOM 849 C C . VAL A 1 113 ? 23.477 -3.205 -30.858 1.00 92.19 113 VAL A C 1
ATOM 851 O O . VAL A 1 113 ? 22.682 -2.939 -29.959 1.00 92.19 113 VAL A O 1
ATOM 854 N N . ILE A 1 114 ? 23.102 -3.795 -31.997 1.00 89.19 114 ILE A N 1
ATOM 855 C CA . ILE A 1 114 ? 21.706 -4.156 -32.299 1.00 89.19 114 ILE A CA 1
ATOM 856 C C . ILE A 1 114 ? 21.152 -5.129 -31.249 1.00 89.19 114 ILE A C 1
ATOM 858 O O . ILE A 1 114 ? 20.050 -4.927 -30.739 1.00 89.19 114 ILE A O 1
ATOM 862 N N . GLU A 1 115 ? 21.922 -6.155 -30.881 1.00 92.50 115 GLU A N 1
ATOM 863 C CA . GLU A 1 115 ? 21.531 -7.110 -29.839 1.00 92.50 115 GLU A CA 1
ATOM 864 C C . GLU A 1 115 ? 21.328 -6.422 -28.479 1.00 92.50 115 GLU A C 1
ATOM 866 O O . GLU A 1 115 ? 20.326 -6.654 -27.803 1.00 92.50 115 GLU A O 1
ATOM 871 N N . SER A 1 116 ? 22.236 -5.520 -28.100 1.00 92.75 116 SER A N 1
ATOM 872 C CA . SER A 1 116 ? 22.143 -4.769 -26.842 1.00 92.75 116 SER A CA 1
ATOM 873 C C . SER A 1 116 ? 20.908 -3.866 -26.799 1.00 92.75 116 SER A C 1
ATOM 875 O O . SER A 1 116 ? 20.212 -3.821 -25.784 1.00 92.75 116 SER A O 1
ATOM 877 N N . VAL A 1 117 ? 20.600 -3.181 -27.906 1.00 90.56 117 VAL A N 1
ATOM 878 C CA . VAL A 1 117 ? 19.393 -2.351 -28.036 1.00 90.56 117 VAL A CA 1
ATOM 879 C C . VAL A 1 117 ? 18.131 -3.205 -27.934 1.00 90.56 117 VAL A C 1
ATOM 881 O O . VAL A 1 117 ? 17.193 -2.825 -27.234 1.00 90.56 117 VAL A O 1
ATOM 884 N N . LYS A 1 118 ? 18.106 -4.376 -28.579 1.00 90.31 118 LYS A N 1
ATOM 885 C CA . LYS A 1 118 ? 16.975 -5.303 -28.490 1.00 90.31 118 LYS A CA 1
ATOM 886 C C . LYS A 1 118 ? 16.746 -5.779 -27.055 1.00 90.31 118 LYS A C 1
ATOM 888 O O . LYS A 1 118 ? 15.630 -5.677 -26.555 1.00 90.31 118 LYS A O 1
ATOM 893 N N . ASN A 1 119 ? 17.800 -6.220 -26.372 1.00 93.81 119 ASN A N 1
ATOM 894 C CA . ASN A 1 119 ? 17.712 -6.664 -24.979 1.00 93.81 119 ASN A CA 1
ATOM 895 C C . ASN A 1 119 ? 17.226 -5.542 -24.046 1.00 93.81 119 ASN A C 1
ATOM 897 O O . ASN A 1 119 ? 16.439 -5.794 -23.128 1.00 93.81 119 ASN A O 1
ATO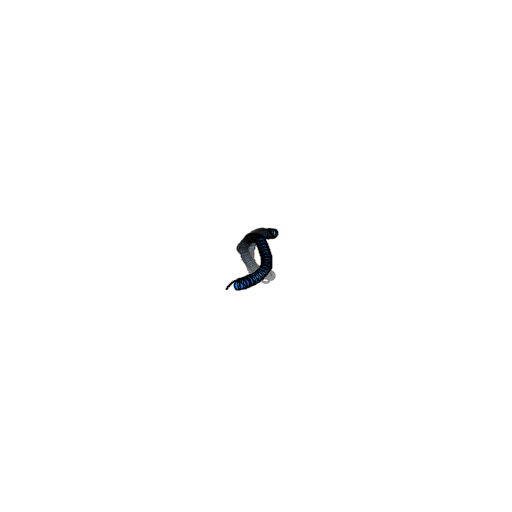M 901 N N . LEU A 1 120 ? 17.663 -4.301 -24.290 1.00 92.25 120 LEU A N 1
ATOM 902 C CA . LEU A 1 120 ? 17.174 -3.128 -23.569 1.00 92.25 120 LEU A CA 1
ATOM 903 C C . LEU A 1 120 ? 15.681 -2.896 -23.835 1.00 92.25 120 LEU A C 1
ATOM 905 O O . LEU A 1 120 ? 14.922 -2.740 -22.884 1.00 92.25 120 LEU A O 1
ATOM 909 N N . SER A 1 121 ? 15.254 -2.937 -25.099 1.00 91.06 121 SER A N 1
ATOM 910 C CA . SER A 1 121 ? 13.849 -2.796 -25.494 1.00 91.06 121 SER A CA 1
ATOM 911 C C . SER A 1 121 ? 12.952 -3.840 -24.828 1.00 91.06 121 SER A C 1
ATOM 913 O O . SER A 1 121 ? 11.925 -3.491 -24.245 1.00 91.06 121 SER A O 1
ATOM 915 N N . ASP A 1 122 ? 13.355 -5.110 -24.855 1.00 92.50 122 ASP A N 1
ATOM 916 C CA . ASP A 1 122 ? 12.603 -6.206 -24.240 1.00 92.50 122 ASP A CA 1
ATOM 917 C C . ASP A 1 122 ? 12.508 -6.024 -22.714 1.00 92.50 122 ASP A C 1
ATOM 919 O O . ASP A 1 122 ? 11.432 -6.146 -22.123 1.00 92.50 122 ASP A O 1
ATOM 923 N N . SER A 1 123 ? 13.616 -5.640 -22.071 1.00 94.44 123 SER A N 1
ATOM 924 C CA . SER A 1 123 ? 13.652 -5.363 -20.628 1.00 94.44 123 SER A CA 1
ATOM 925 C C . SER A 1 123 ? 12.765 -4.175 -20.245 1.00 94.44 123 SER A C 1
ATOM 927 O O . SER A 1 123 ? 12.014 -4.244 -19.269 1.00 94.44 123 SER A O 1
ATOM 929 N N . SER A 1 124 ? 12.804 -3.092 -21.023 1.00 93.50 124 SER A N 1
ATOM 930 C CA . SER A 1 124 ? 11.955 -1.918 -20.814 1.00 93.50 124 SER A CA 1
ATOM 931 C C . SER A 1 124 ? 10.476 -2.230 -21.048 1.00 93.50 124 SER A C 1
ATOM 933 O O . SER A 1 124 ? 9.634 -1.759 -20.288 1.00 93.50 124 SER A O 1
ATOM 935 N N . SER A 1 125 ? 10.145 -3.067 -22.035 1.00 90.75 125 SER A N 1
ATOM 936 C CA . SER A 1 125 ? 8.775 -3.536 -22.279 1.00 90.75 125 SER A CA 1
ATOM 937 C C . SER A 1 125 ? 8.218 -4.340 -21.094 1.00 90.75 125 SER A C 1
ATOM 939 O O . SER A 1 125 ? 7.090 -4.105 -20.646 1.00 90.75 125 SER A O 1
ATOM 941 N N . ASN A 1 126 ? 9.031 -5.226 -20.511 1.00 93.56 126 ASN A N 1
ATOM 942 C CA . ASN A 1 126 ? 8.660 -5.961 -19.298 1.00 93.56 126 ASN A CA 1
ATOM 943 C C . ASN A 1 126 ? 8.410 -5.015 -18.114 1.00 93.56 126 ASN A C 1
ATOM 945 O O . ASN A 1 126 ? 7.420 -5.166 -17.399 1.00 93.56 126 ASN A O 1
ATOM 949 N N . LEU A 1 127 ? 9.263 -4.001 -17.935 1.00 92.50 127 LEU A N 1
ATOM 950 C CA . LEU A 1 127 ? 9.097 -3.000 -16.879 1.00 92.50 127 LEU A CA 1
ATOM 951 C C . LEU A 1 127 ? 7.828 -2.157 -17.076 1.00 92.50 127 LEU A C 1
ATOM 953 O O . LEU A 1 127 ? 7.088 -1.923 -16.123 1.00 92.50 127 LEU A O 1
ATOM 957 N N . LEU A 1 128 ? 7.530 -1.748 -18.311 1.00 92.56 128 LEU A N 1
ATOM 958 C CA . LEU A 1 128 ? 6.278 -1.066 -18.643 1.00 92.56 128 LEU A CA 1
ATOM 959 C C . LEU A 1 128 ? 5.065 -1.957 -18.333 1.00 92.56 128 LEU A C 1
ATOM 961 O O . LEU A 1 128 ? 4.087 -1.485 -17.752 1.00 92.56 128 LEU A O 1
ATOM 965 N N . THR A 1 129 ? 5.137 -3.250 -18.649 1.00 92.25 129 THR A N 1
ATOM 966 C CA . THR A 1 12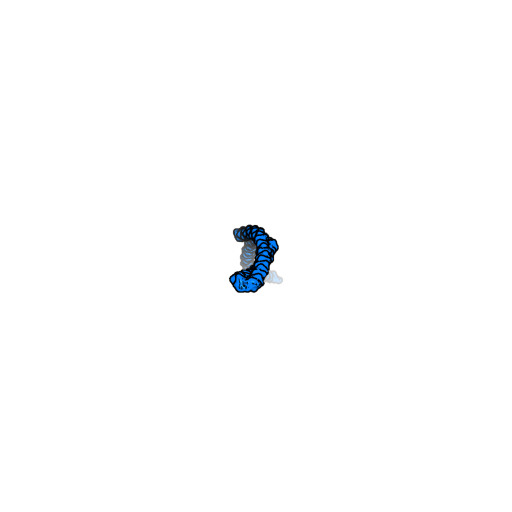9 ? 4.068 -4.211 -18.337 1.00 92.25 129 THR A CA 1
ATOM 967 C C . THR A 1 129 ? 3.820 -4.298 -16.831 1.00 92.25 129 THR A C 1
ATOM 969 O O . THR A 1 129 ? 2.680 -4.102 -16.405 1.00 92.25 129 THR A O 1
ATOM 972 N N . PHE A 1 130 ? 4.879 -4.468 -16.031 1.00 93.25 130 PHE A N 1
ATOM 973 C CA . PHE A 1 130 ? 4.813 -4.469 -14.565 1.00 93.25 130 PHE A CA 1
ATOM 974 C C . PHE A 1 130 ? 4.154 -3.194 -14.015 1.00 93.25 130 PHE A C 1
ATOM 976 O O . PHE A 1 130 ? 3.225 -3.259 -13.211 1.00 93.25 130 PHE A O 1
ATOM 983 N N . VAL A 1 131 ? 4.565 -2.016 -14.500 1.00 92.12 131 VAL A N 1
ATOM 984 C CA . VAL A 1 131 ? 3.986 -0.736 -14.056 1.00 92.12 131 VAL A CA 1
ATOM 985 C C . VAL A 1 131 ? 2.508 -0.611 -14.453 1.00 92.12 131 VAL A C 1
ATOM 987 O O . VAL A 1 131 ? 1.695 -0.113 -13.677 1.00 92.12 131 VAL A O 1
ATOM 990 N N . SER A 1 132 ? 2.137 -1.052 -15.656 1.00 89.69 132 SER A N 1
ATOM 991 C CA . SER A 1 132 ? 0.761 -0.920 -16.159 1.00 89.69 132 SER A CA 1
ATOM 992 C C . SER A 1 132 ? -0.233 -1.906 -15.545 1.00 89.69 132 SER A C 1
ATOM 994 O O . SER A 1 132 ? -1.422 -1.600 -15.488 1.00 89.69 132 SER A O 1
ATOM 996 N N . THR A 1 133 ? 0.241 -3.075 -15.110 1.00 91.69 133 THR A N 1
ATOM 997 C CA . THR A 1 133 ? -0.614 -4.175 -14.651 1.00 91.69 133 THR A CA 1
ATOM 998 C C . THR A 1 133 ? -0.498 -4.359 -13.146 1.00 91.69 133 THR A C 1
ATOM 1000 O O . THR A 1 133 ? -1.476 -4.148 -12.429 1.00 91.69 133 THR A O 1
ATOM 1003 N N . ASP A 1 134 ? 0.696 -4.702 -12.663 1.00 92.25 134 ASP A N 1
ATOM 1004 C CA . ASP A 1 134 ? 0.907 -5.084 -11.267 1.00 92.25 134 ASP A CA 1
ATOM 1005 C C . ASP A 1 134 ? 0.803 -3.864 -10.351 1.00 92.25 134 ASP A C 1
ATOM 1007 O O . ASP A 1 134 ? -0.017 -3.849 -9.435 1.00 92.25 134 ASP A O 1
ATOM 1011 N N . MET A 1 135 ? 1.527 -2.781 -10.661 1.00 93.56 135 MET A N 1
ATOM 1012 C CA . MET A 1 135 ? 1.445 -1.552 -9.862 1.00 93.56 135 MET A CA 1
ATOM 1013 C C . MET A 1 135 ? 0.047 -0.919 -9.878 1.00 93.56 135 MET A C 1
ATOM 1015 O O . MET A 1 135 ? -0.397 -0.405 -8.853 1.00 93.56 135 MET A O 1
ATOM 1019 N N . ASP A 1 136 ? -0.666 -0.927 -11.011 1.00 88.94 136 ASP A N 1
ATOM 1020 C CA . ASP A 1 136 ? -2.035 -0.388 -11.057 1.00 88.94 136 ASP A CA 1
ATOM 1021 C C . ASP A 1 136 ? -2.995 -1.208 -10.181 1.00 88.94 136 ASP A C 1
ATOM 1023 O O . ASP A 1 136 ? -3.846 -0.646 -9.483 1.00 88.94 136 ASP A O 1
ATOM 1027 N N . ASN A 1 137 ? -2.833 -2.534 -10.170 1.00 94.25 137 ASN A N 1
ATOM 1028 C CA . ASN A 1 137 ? -3.600 -3.420 -9.304 1.00 94.25 137 ASN A CA 1
ATOM 1029 C C . ASN A 1 137 ? -3.254 -3.226 -7.817 1.00 94.25 137 ASN A C 1
ATOM 1031 O O . ASN A 1 137 ? -4.153 -3.196 -6.969 1.00 94.25 137 ASN A O 1
ATOM 1035 N N . ASP A 1 138 ? -1.977 -3.014 -7.498 1.00 95.00 138 ASP A N 1
ATOM 1036 C CA . ASP A 1 138 ? -1.527 -2.697 -6.143 1.00 95.00 138 ASP A CA 1
ATOM 1037 C C . ASP A 1 138 ? -2.146 -1.385 -5.651 1.00 95.00 138 ASP A C 1
ATOM 1039 O O . ASP A 1 138 ? -2.703 -1.345 -4.552 1.00 95.00 138 ASP A O 1
ATOM 1043 N N . TYR A 1 139 ? -2.156 -0.330 -6.475 1.00 94.25 139 TYR A N 1
ATOM 1044 C CA . TYR A 1 139 ? -2.816 0.930 -6.118 1.00 94.25 139 TYR A CA 1
ATOM 1045 C C . TYR A 1 139 ? -4.311 0.742 -5.851 1.00 94.25 139 TYR A C 1
ATOM 1047 O O . TYR A 1 139 ? -4.818 1.257 -4.854 1.00 94.25 139 TYR A O 1
ATOM 1055 N N . LYS A 1 140 ? -5.027 -0.020 -6.688 1.00 93.06 140 LYS A N 1
ATOM 1056 C CA . LYS A 1 140 ? -6.450 -0.335 -6.459 1.00 93.06 140 LYS A CA 1
ATOM 1057 C C . LYS A 1 140 ? -6.667 -1.073 -5.141 1.00 93.06 140 LYS A C 1
ATOM 1059 O O . LYS A 1 140 ? -7.582 -0.735 -4.392 1.00 93.06 140 LYS A O 1
ATOM 1064 N N . THR A 1 141 ? -5.814 -2.048 -4.844 1.00 96.25 141 THR A N 1
ATOM 1065 C CA . THR A 1 141 ? -5.877 -2.816 -3.597 1.00 96.25 141 THR A CA 1
ATOM 1066 C C . THR A 1 141 ? -5.621 -1.917 -2.390 1.00 96.25 141 THR A C 1
ATOM 1068 O O . THR A 1 141 ? -6.394 -1.937 -1.435 1.00 96.25 141 THR A O 1
ATOM 1071 N N . MET A 1 142 ? -4.595 -1.066 -2.443 1.00 94.81 142 MET A N 1
ATOM 1072 C CA . MET A 1 142 ? -4.281 -0.124 -1.367 1.00 94.81 142 MET A CA 1
ATOM 1073 C C . MET A 1 142 ? -5.389 0.915 -1.150 1.00 94.81 142 MET A C 1
ATOM 1075 O O . MET A 1 142 ? -5.692 1.249 -0.007 1.00 94.81 142 MET A O 1
ATOM 1079 N N . LEU A 1 143 ? -6.028 1.399 -2.220 1.00 94.00 143 LEU A N 1
ATOM 1080 C CA . LEU A 1 143 ? -7.183 2.297 -2.114 1.00 94.00 143 LEU A CA 1
ATOM 1081 C C . LEU A 1 143 ? -8.366 1.615 -1.419 1.00 94.00 143 LEU A C 1
ATOM 1083 O O . LEU A 1 143 ? -8.980 2.217 -0.544 1.00 94.00 143 LEU A O 1
ATOM 1087 N N . ASN A 1 144 ? -8.638 0.350 -1.747 1.00 95.31 144 ASN A N 1
ATOM 1088 C CA . ASN A 1 144 ? -9.676 -0.431 -1.075 1.00 95.31 144 ASN A CA 1
ATOM 1089 C C . ASN A 1 144 ? -9.358 -0.636 0.418 1.00 95.31 144 ASN A C 1
ATOM 1091 O O . ASN A 1 144 ? -10.234 -0.501 1.264 1.00 95.31 144 ASN A O 1
ATOM 1095 N N . VAL A 1 145 ? -8.091 -0.890 0.767 1.00 94.06 145 VAL A N 1
ATOM 1096 C CA . VAL A 1 145 ? -7.659 -0.966 2.175 1.00 94.06 145 VAL A CA 1
ATOM 1097 C C . VAL A 1 145 ? -7.883 0.363 2.901 1.00 94.06 145 VAL A C 1
ATOM 1099 O O . VAL A 1 145 ? -8.364 0.361 4.032 1.00 94.06 145 VAL A O 1
ATOM 1102 N N . ALA A 1 146 ? -7.582 1.498 2.263 1.00 91.56 146 ALA A N 1
ATOM 1103 C CA . ALA A 1 146 ? -7.838 2.814 2.848 1.00 91.56 146 ALA A CA 1
ATOM 1104 C C . ALA A 1 146 ? -9.341 3.059 3.086 1.00 91.56 146 ALA A C 1
ATOM 1106 O O . ALA A 1 146 ? -9.713 3.578 4.138 1.00 91.56 146 ALA A O 1
ATOM 1107 N N . ASP A 1 147 ? -10.201 2.636 2.155 1.00 92.19 147 ASP A N 1
ATOM 1108 C CA . ASP A 1 147 ? -11.657 2.711 2.321 1.00 92.19 147 ASP A CA 1
ATOM 1109 C C . ASP A 1 147 ? -12.139 1.816 3.474 1.00 92.19 147 ASP A C 1
ATOM 1111 O O . ASP A 1 147 ? -12.897 2.271 4.331 1.00 92.19 147 ASP A O 1
ATOM 1115 N N . LYS A 1 148 ? -11.622 0.584 3.577 1.00 93.12 148 LYS A N 1
ATOM 1116 C CA . LYS A 1 148 ? -11.931 -0.328 4.691 1.00 93.12 148 LYS A CA 1
ATOM 1117 C C . LYS A 1 148 ? -11.499 0.222 6.046 1.00 93.12 148 LYS A C 1
ATOM 1119 O O . LYS A 1 148 ? -12.246 0.108 7.007 1.00 93.12 148 LYS A O 1
ATOM 1124 N N . TYR A 1 149 ? -10.353 0.892 6.125 1.00 91.00 149 TYR A N 1
ATOM 1125 C CA . TYR A 1 149 ? -9.934 1.569 7.355 1.00 91.00 149 TYR A CA 1
ATOM 1126 C C . TYR A 1 149 ? -10.870 2.705 7.776 1.00 91.00 149 TYR A C 1
ATOM 1128 O O . TYR A 1 149 ? -11.059 2.912 8.973 1.00 91.00 149 TYR A O 1
ATOM 1136 N N . SER A 1 150 ? -11.463 3.427 6.822 1.00 88.38 150 SER A N 1
ATOM 1137 C CA . SER A 1 150 ? -12.476 4.449 7.116 1.00 88.38 150 SER A CA 1
ATOM 1138 C C . SER A 1 150 ? -13.765 3.817 7.664 1.00 88.38 150 SER A C 1
ATOM 1140 O O . SER A 1 150 ? -14.316 4.267 8.671 1.00 88.38 150 SER A O 1
ATOM 1142 N N . GLU A 1 151 ? -14.209 2.708 7.060 1.00 91.94 151 GLU A N 1
ATOM 1143 C CA . GLU A 1 151 ? -15.352 1.928 7.553 1.00 91.94 151 GLU A CA 1
ATOM 1144 C C . GLU A 1 151 ? -15.105 1.389 8.974 1.00 91.94 151 GLU A C 1
ATOM 1146 O O . GLU A 1 151 ? -15.936 1.588 9.863 1.00 91.94 151 GLU A O 1
ATOM 1151 N N . ASP A 1 152 ? -13.941 0.780 9.215 1.00 92.19 152 ASP A N 1
ATOM 1152 C CA . ASP A 1 152 ? -13.551 0.246 10.525 1.00 92.19 152 ASP A CA 1
ATOM 1153 C C . ASP A 1 152 ? -13.491 1.350 11.591 1.00 92.19 152 ASP A C 1
ATOM 1155 O O . ASP A 1 152 ? -13.931 1.155 12.726 1.00 92.19 152 ASP A O 1
ATOM 1159 N N . ALA A 1 153 ? -12.997 2.540 11.237 1.00 89.12 153 ALA A N 1
ATOM 1160 C CA . ALA A 1 153 ? -12.974 3.686 12.141 1.00 89.12 153 ALA A CA 1
ATOM 1161 C C . ALA A 1 153 ? -14.388 4.134 12.540 1.00 89.12 153 ALA A C 1
ATOM 1163 O O . ALA A 1 153 ? -14.626 4.447 13.708 1.00 89.12 153 ALA A O 1
ATOM 1164 N N . SER A 1 154 ? -15.334 4.132 11.596 1.00 89.50 154 SER A N 1
ATOM 1165 C CA . SER A 1 154 ? -16.746 4.422 11.876 1.00 89.50 154 SER A CA 1
ATOM 1166 C C . SER A 1 154 ? -17.398 3.343 12.744 1.00 89.50 154 SER A C 1
ATOM 1168 O O . SER A 1 154 ? -18.206 3.652 13.624 1.00 89.50 154 SER A O 1
ATOM 1170 N N . PHE A 1 155 ? -17.052 2.076 12.520 1.00 92.06 155 PHE A N 1
ATOM 1171 C CA . PHE A 1 155 ? -17.550 0.965 13.326 1.00 92.06 155 PHE A CA 1
ATOM 1172 C C . PHE A 1 155 ? -17.070 1.062 14.780 1.00 92.06 155 PHE A C 1
ATOM 1174 O O . PHE A 1 155 ? -17.872 0.962 15.710 1.00 92.06 155 PHE A O 1
ATOM 1181 N N . VAL A 1 156 ? -15.777 1.330 14.988 1.00 89.38 156 VAL A N 1
ATOM 1182 C CA . VAL A 1 156 ? -15.203 1.522 16.328 1.00 89.38 156 VAL A CA 1
ATOM 1183 C C . VAL A 1 156 ? -15.823 2.728 17.039 1.00 89.38 156 VAL A C 1
ATOM 1185 O O . VAL A 1 156 ? -16.059 2.658 18.243 1.00 89.38 156 VAL A O 1
ATOM 1188 N N . ASP A 1 157 ? -16.126 3.813 16.324 1.00 87.19 157 ASP A N 1
ATOM 1189 C CA . ASP A 1 157 ? -16.800 4.987 16.898 1.00 87.19 157 ASP A CA 1
ATOM 1190 C C . ASP A 1 157 ? -18.184 4.652 17.460 1.00 87.19 157 ASP A C 1
ATOM 1192 O O . ASP A 1 157 ? -18.521 5.016 18.591 1.00 87.19 157 ASP A O 1
ATOM 1196 N N . THR A 1 158 ? -18.952 3.884 16.686 1.00 90.88 158 THR A N 1
ATOM 1197 C CA . THR A 1 158 ? -20.281 3.415 17.091 1.00 90.88 158 THR A CA 1
ATOM 1198 C C . THR A 1 158 ? -20.170 2.544 18.341 1.00 90.88 158 THR A C 1
ATOM 1200 O O . THR A 1 158 ? -20.830 2.816 19.339 1.00 90.88 158 THR A O 1
ATOM 1203 N N . LEU A 1 159 ? -19.247 1.574 18.344 1.00 92.19 159 LEU A N 1
ATOM 1204 C CA . LEU A 1 159 ? -19.001 0.710 19.503 1.00 92.19 159 LEU A CA 1
ATOM 1205 C C . LEU A 1 159 ? -18.632 1.491 20.769 1.00 92.19 159 LEU A C 1
ATOM 1207 O O . LEU A 1 159 ? -19.089 1.160 21.860 1.00 92.19 159 LEU A O 1
ATOM 1211 N N . VAL A 1 160 ? -17.784 2.513 20.646 1.00 89.31 160 VAL A N 1
ATOM 1212 C CA . VAL A 1 160 ? -17.359 3.341 21.784 1.00 89.31 160 VAL A CA 1
ATOM 1213 C C . VAL A 1 160 ? -18.511 4.194 22.311 1.00 89.31 160 VAL A C 1
ATOM 1215 O O . VAL A 1 160 ? -18.628 4.384 23.526 1.00 89.31 160 VAL A O 1
ATOM 1218 N N . THR A 1 161 ? -19.355 4.703 21.416 1.00 91.00 161 THR A N 1
ATOM 1219 C CA . THR A 1 161 ? -20.547 5.476 21.775 1.00 91.00 161 THR A CA 1
ATOM 1220 C C . THR A 1 161 ? -21.541 4.600 22.531 1.00 91.00 161 THR A C 1
ATOM 1222 O O . THR A 1 161 ? -21.907 4.941 23.656 1.00 91.00 161 THR A O 1
ATOM 1225 N N . ASP A 1 162 ? -21.871 3.427 21.989 1.00 94.56 162 ASP A N 1
ATOM 1226 C CA . ASP A 1 162 ? -22.766 2.459 22.630 1.00 94.56 162 ASP A CA 1
ATOM 1227 C C . ASP A 1 162 ? -22.229 2.023 23.999 1.00 94.56 162 ASP A C 1
ATOM 1229 O O . ASP A 1 162 ? -22.952 2.039 24.995 1.00 94.56 162 ASP A O 1
ATOM 1233 N N . PHE A 1 163 ? -20.930 1.717 24.083 1.00 94.62 163 PHE A N 1
ATOM 1234 C CA . PHE A 1 163 ? -20.278 1.354 25.341 1.00 94.62 163 PHE A CA 1
ATOM 1235 C C . PHE A 1 163 ? -20.368 2.468 26.393 1.00 94.62 163 PHE A C 1
ATOM 1237 O O . PHE A 1 163 ? -20.557 2.189 27.581 1.00 94.62 163 PHE A O 1
ATOM 1244 N N . SER A 1 164 ? -20.235 3.727 25.970 1.00 94.31 164 SER A N 1
ATOM 1245 C CA . SER A 1 164 ? -20.361 4.881 26.864 1.00 94.31 164 SER A CA 1
ATOM 1246 C C . SER A 1 164 ? -21.788 4.991 27.402 1.00 94.31 164 SER A C 1
ATOM 1248 O O . SER A 1 164 ? -21.964 5.102 28.614 1.00 94.31 164 SER A O 1
ATOM 1250 N N . SER A 1 165 ? -22.801 4.851 26.541 1.00 96.00 165 SER A N 1
ATOM 1251 C CA . SER A 1 165 ? -24.209 4.851 26.955 1.00 96.00 165 SER A CA 1
ATOM 1252 C C . SER A 1 165 ? -24.544 3.696 27.903 1.00 96.00 165 SER A C 1
ATOM 1254 O O . SER A 1 165 ? -25.148 3.919 28.950 1.00 96.00 165 SER A O 1
ATOM 1256 N N . THR A 1 166 ? -24.094 2.470 27.613 1.00 97.00 166 THR A N 1
ATOM 1257 C CA . THR A 1 166 ? -24.280 1.327 28.526 1.00 97.00 166 THR A CA 1
ATOM 1258 C C . THR A 1 166 ? -23.569 1.541 29.865 1.00 97.00 166 THR A C 1
ATOM 1260 O O . THR A 1 166 ? -24.075 1.136 30.910 1.00 97.00 166 THR A O 1
ATOM 1263 N N . SER A 1 167 ? -22.406 2.199 29.869 1.00 97.19 167 SER A N 1
ATOM 1264 C CA . SER A 1 167 ? -21.688 2.524 31.108 1.00 97.19 167 SER A CA 1
ATOM 1265 C C . SER A 1 167 ? -22.449 3.538 31.969 1.00 97.19 16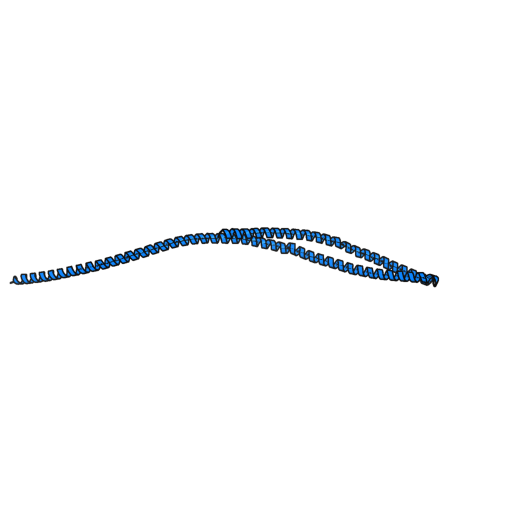7 SER A C 1
ATOM 1267 O O . SER A 1 167 ? -22.467 3.404 33.193 1.00 97.19 167 SER A O 1
ATOM 1269 N N . GLU A 1 168 ? -23.101 4.527 31.353 1.00 96.94 168 GLU A N 1
ATOM 1270 C CA . GLU A 1 168 ? -23.969 5.482 32.055 1.00 96.94 168 GLU A CA 1
ATOM 1271 C C . GLU A 1 168 ? -25.204 4.794 32.661 1.00 96.94 168 GLU A C 1
ATOM 1273 O O . GLU A 1 168 ? -25.532 5.029 33.825 1.00 96.94 168 GLU A O 1
ATOM 1278 N N . GLU A 1 169 ? -25.843 3.883 31.924 1.00 97.38 169 GLU A N 1
ATOM 1279 C CA . GLU A 1 169 ? -26.985 3.099 32.417 1.00 97.38 169 GLU A CA 1
ATOM 1280 C C . GLU A 1 169 ? -26.592 2.161 33.574 1.00 97.38 169 GLU A C 1
ATOM 1282 O O . GLU A 1 169 ? -27.313 2.036 34.573 1.00 97.38 169 GLU A O 1
ATOM 1287 N N . LEU A 1 170 ? -25.408 1.548 33.487 1.00 96.50 170 LEU A N 1
ATOM 1288 C CA . LEU A 1 170 ? -24.849 0.731 34.562 1.00 96.50 170 LEU A CA 1
ATOM 1289 C C . LEU A 1 170 ? -24.593 1.563 35.826 1.00 96.50 170 LEU A C 1
ATOM 1291 O O . LEU A 1 170 ? -24.904 1.112 36.928 1.00 96.50 170 LEU A O 1
ATOM 1295 N N . LEU A 1 171 ? -24.053 2.778 35.683 1.00 97.44 171 LEU A N 1
ATOM 1296 C CA . LEU A 1 171 ? -23.843 3.693 36.807 1.00 97.44 171 LEU A CA 1
ATOM 1297 C C . LEU A 1 171 ? -25.163 4.064 37.491 1.00 97.44 171 LEU A C 1
ATOM 1299 O O . LEU A 1 171 ? -25.225 4.042 38.721 1.00 97.44 171 LEU A O 1
ATOM 1303 N N . ALA A 1 172 ? -26.215 4.352 36.721 1.00 97.19 172 ALA A N 1
ATOM 1304 C CA . ALA A 1 172 ? -27.544 4.625 37.269 1.00 97.19 172 ALA A CA 1
ATOM 1305 C C . ALA A 1 172 ? -28.104 3.407 38.026 1.00 97.19 172 ALA A C 1
ATOM 1307 O O . ALA A 1 172 ? -28.526 3.522 39.176 1.00 97.19 172 ALA A O 1
ATOM 1308 N N . SER A 1 173 ? -28.003 2.215 37.434 1.00 97.69 173 SER A N 1
ATOM 1309 C CA . SER A 1 173 ? -28.440 0.966 38.074 1.00 97.69 173 SER A CA 1
ATOM 1310 C C . SER A 1 173 ? -27.693 0.693 39.386 1.00 97.69 173 SER A C 1
ATOM 1312 O O . SER A 1 173 ? -28.283 0.239 40.366 1.00 97.69 173 SER A O 1
ATOM 1314 N N . LEU A 1 174 ? -26.393 1.002 39.446 1.00 96.62 174 LEU A N 1
ATOM 1315 C CA . LEU A 1 174 ? -25.603 0.875 40.674 1.00 96.62 174 LEU A CA 1
ATOM 1316 C C . LEU A 1 174 ? -26.068 1.836 41.776 1.00 96.62 174 LEU A C 1
ATOM 1318 O O . LEU A 1 174 ? -26.045 1.460 42.948 1.00 96.62 174 LEU A O 1
ATOM 1322 N N . GLN A 1 175 ? -26.518 3.044 41.430 1.00 97.19 175 GLN A N 1
ATOM 1323 C CA . GLN A 1 175 ? -27.088 3.979 42.406 1.00 97.19 175 GLN A CA 1
ATOM 1324 C C . GLN A 1 175 ? -28.389 3.438 43.016 1.00 97.19 175 GLN A C 1
ATOM 1326 O O . GLN A 1 175 ? -28.575 3.520 44.232 1.00 97.19 175 GLN A O 1
ATOM 1331 N N . ASP A 1 176 ? -29.249 2.814 42.210 1.00 97.12 176 ASP A N 1
ATOM 1332 C CA . ASP A 1 176 ? -30.482 2.183 42.698 1.00 97.12 176 ASP A CA 1
ATOM 1333 C C . ASP A 1 176 ? -30.199 0.979 43.609 1.00 97.12 176 ASP A C 1
ATOM 1335 O O . ASP A 1 176 ? -30.850 0.798 44.647 1.00 97.12 176 ASP A O 1
ATOM 1339 N N . VAL A 1 177 ? -29.185 0.176 43.271 1.00 97.69 177 VAL A N 1
ATOM 1340 C CA . VAL A 1 177 ? -28.721 -0.927 44.125 1.00 97.69 177 VAL A CA 1
ATOM 1341 C C . VAL A 1 177 ? -28.221 -0.397 45.469 1.00 97.69 177 VAL A C 1
ATOM 1343 O O . VAL A 1 177 ? -28.614 -0.926 46.509 1.00 97.69 177 VAL A O 1
ATOM 1346 N N . LEU A 1 178 ? -27.411 0.668 45.476 1.00 97.56 178 LEU A N 1
ATOM 1347 C CA . LEU A 1 178 ? -26.929 1.292 46.713 1.00 97.56 178 LEU A CA 1
ATOM 1348 C C . LEU A 1 178 ? -28.088 1.780 47.591 1.00 97.56 178 LEU A C 1
ATOM 1350 O O . LEU A 1 178 ? -28.129 1.466 48.779 1.00 97.56 178 LEU A O 1
ATOM 1354 N N . LYS A 1 179 ? -29.079 2.453 47.000 1.00 97.44 179 LYS A N 1
ATOM 1355 C CA . LYS A 1 179 ? -30.280 2.905 47.717 1.00 97.44 179 LYS A CA 1
ATOM 1356 C C . LYS A 1 179 ? -31.085 1.741 48.301 1.00 97.44 179 LYS A C 1
ATOM 1358 O O . LYS A 1 179 ? -31.616 1.830 49.407 1.00 97.44 179 LYS A O 1
ATOM 1363 N N . THR A 1 180 ? -31.171 0.630 47.574 1.00 97.81 180 THR A N 1
ATOM 1364 C CA . THR A 1 180 ? -31.844 -0.584 48.054 1.00 97.81 180 THR A CA 1
ATOM 1365 C C . THR A 1 180 ? -31.101 -1.189 49.247 1.00 97.81 180 THR A C 1
ATOM 1367 O O . THR A 1 180 ? -31.733 -1.579 50.228 1.00 97.81 180 THR A O 1
ATOM 1370 N N . ILE A 1 181 ? -29.766 -1.218 49.202 1.00 97.62 181 ILE A N 1
ATOM 1371 C CA . ILE A 1 181 ? -28.925 -1.686 50.312 1.00 97.62 181 ILE A CA 1
ATOM 1372 C C . ILE A 1 181 ? -29.118 -0.807 51.556 1.00 97.62 181 ILE A C 1
ATOM 1374 O O . ILE A 1 181 ? -29.274 -1.345 52.652 1.00 97.62 181 ILE A O 1
ATOM 1378 N N . GLU A 1 182 ? -29.172 0.519 51.401 1.00 97.56 182 GLU A N 1
ATOM 1379 C CA . GLU A 1 182 ? -29.485 1.440 52.504 1.00 97.56 182 GLU A CA 1
ATOM 1380 C C . GLU A 1 182 ? -30.864 1.147 53.115 1.00 97.56 182 GLU A C 1
ATOM 1382 O O . GLU A 1 182 ? -30.996 1.067 54.337 1.00 97.56 182 GLU A O 1
ATOM 1387 N N . GLY A 1 183 ? -31.879 0.905 52.279 1.00 97.81 183 GLY A N 1
ATOM 1388 C CA . GLY A 1 183 ? -33.218 0.524 52.736 1.00 97.81 183 GLY A CA 1
ATOM 1389 C C . GLY A 1 183 ? -33.240 -0.789 53.527 1.00 97.81 183 GLY A C 1
ATOM 1390 O O . GLY A 1 183 ? -33.896 -0.877 54.565 1.00 97.81 183 GLY A O 1
ATOM 1391 N N . VAL A 1 184 ? -32.483 -1.799 53.086 1.00 97.75 184 VAL A N 1
ATOM 1392 C CA . VAL A 1 184 ? -32.336 -3.074 53.812 1.00 97.75 184 VAL A CA 1
ATOM 1393 C C . VAL A 1 184 ? -31.640 -2.865 55.157 1.00 97.75 184 VAL A C 1
ATOM 1395 O O . VAL A 1 184 ? -32.085 -3.413 56.165 1.00 97.75 184 VAL A O 1
ATOM 1398 N N . ALA A 1 185 ? -30.576 -2.057 55.196 1.00 97.56 185 ALA A N 1
ATOM 1399 C CA . ALA A 1 185 ? -29.867 -1.743 56.433 1.00 97.56 185 ALA A CA 1
ATOM 1400 C C . ALA A 1 185 ? -30.775 -1.020 57.443 1.00 97.56 185 ALA A C 1
ATOM 1402 O O . ALA A 1 185 ? -30.785 -1.372 58.625 1.00 97.56 185 ALA A O 1
ATOM 1403 N N . GLN A 1 186 ? -31.588 -0.069 56.975 1.00 97.88 186 GLN A N 1
ATOM 1404 C CA . GLN A 1 186 ? -32.570 0.633 57.802 1.00 97.88 186 GLN A CA 1
ATOM 1405 C C . GLN A 1 186 ? -33.632 -0.325 58.359 1.00 97.88 186 GLN A C 1
ATOM 1407 O O . GLN A 1 186 ? -33.859 -0.348 59.568 1.00 97.88 186 GLN A O 1
ATOM 1412 N N . ALA A 1 187 ? -34.232 -1.168 57.512 1.00 97.94 187 ALA A N 1
ATOM 1413 C CA . ALA A 1 187 ? -35.235 -2.145 57.940 1.00 97.94 187 ALA A CA 1
ATOM 1414 C C . ALA A 1 187 ? -34.671 -3.159 58.953 1.00 97.94 187 ALA A C 1
ATOM 1416 O O . ALA A 1 187 ? -35.346 -3.523 59.916 1.00 97.94 187 ALA A O 1
ATOM 1417 N N . ALA A 1 188 ? -33.418 -3.591 58.773 1.00 97.56 188 ALA A N 1
ATOM 1418 C CA . ALA A 1 188 ? -32.734 -4.455 59.730 1.00 97.56 188 ALA A CA 1
ATOM 1419 C C . ALA A 1 188 ? -32.525 -3.760 61.089 1.00 97.56 188 ALA A C 1
ATOM 1421 O O . ALA A 1 188 ? -32.728 -4.383 62.132 1.00 97.56 188 ALA A O 1
ATOM 1422 N N . SER A 1 189 ? -32.168 -2.471 61.082 1.00 97.12 189 SER A N 1
ATOM 1423 C CA . SER A 1 189 ? -32.013 -1.653 62.292 1.00 97.12 189 SER A CA 1
ATOM 1424 C C . SER A 1 189 ? -33.339 -1.479 63.044 1.00 97.12 189 SER A C 1
ATOM 1426 O O . SER A 1 189 ? -33.412 -1.721 64.250 1.00 97.12 189 SER A O 1
ATOM 1428 N N . GLU A 1 190 ? -34.418 -1.147 62.330 1.00 97.31 190 GLU A N 1
ATOM 1429 C CA . GLU A 1 190 ? -35.767 -1.038 62.901 1.00 97.31 190 GLU A CA 1
ATOM 1430 C C . GLU A 1 190 ? -36.258 -2.377 63.462 1.00 97.31 190 GLU A C 1
ATOM 1432 O O . GLU A 1 190 ? -36.797 -2.425 64.568 1.00 97.31 190 GLU A O 1
ATOM 1437 N N . GLY A 1 191 ? -36.011 -3.477 62.744 1.00 97.06 191 GLY A N 1
ATOM 1438 C CA . GLY A 1 191 ? -36.312 -4.829 63.209 1.00 97.06 191 GLY A CA 1
ATOM 1439 C C . GLY A 1 191 ? -35.584 -5.176 64.509 1.00 97.06 191 GLY A C 1
ATOM 1440 O O . GLY A 1 191 ? -36.213 -5.675 65.443 1.00 97.06 191 GLY A O 1
ATOM 1441 N N . ALA A 1 192 ? -34.289 -4.853 64.606 1.00 97.00 192 ALA A N 1
ATOM 1442 C CA . ALA A 1 192 ? -33.497 -5.040 65.823 1.00 97.00 192 ALA A CA 1
ATOM 1443 C C . ALA A 1 192 ? -34.044 -4.215 67.007 1.00 97.00 192 ALA A C 1
ATOM 1445 O O . ALA A 1 192 ? -34.162 -4.725 68.131 1.00 97.00 192 ALA A O 1
ATOM 1446 N N . GLY A 1 193 ? -34.441 -2.963 66.749 1.00 96.38 193 GLY A N 1
ATOM 1447 C CA . GLY A 1 193 ? -35.128 -2.107 67.719 1.00 96.38 193 GLY A CA 1
ATOM 1448 C C . GLY A 1 193 ? -36.439 -2.728 68.207 1.00 96.38 193 GLY A C 1
ATOM 1449 O O . GLY A 1 193 ? -36.620 -2.926 69.407 1.00 96.38 193 GLY A O 1
ATOM 1450 N N . GLY A 1 194 ? -37.298 -3.162 67.282 1.00 97.38 194 GLY A N 1
ATOM 1451 C CA . GLY A 1 194 ? -38.558 -3.836 67.601 1.00 97.38 194 GLY A CA 1
ATOM 1452 C C . GLY A 1 194 ? -38.368 -5.113 68.425 1.00 97.38 194 GLY A C 1
ATOM 1453 O O . GLY A 1 194 ? -39.095 -5.337 69.392 1.00 97.38 194 GLY A O 1
ATOM 1454 N N . THR A 1 195 ? -37.354 -5.933 68.121 1.00 96.94 195 THR A N 1
ATOM 1455 C CA . THR A 1 195 ? -37.024 -7.101 68.960 1.00 96.94 195 THR A CA 1
ATOM 1456 C C . THR A 1 195 ? -36.573 -6.719 70.368 1.00 96.94 195 THR A C 1
ATOM 1458 O O . THR A 1 195 ? -36.896 -7.432 71.319 1.00 96.94 195 THR A O 1
ATOM 1461 N N . THR A 1 196 ? -35.876 -5.591 70.528 1.00 96.75 196 THR A N 1
ATOM 1462 C CA . THR A 1 196 ? -35.460 -5.080 71.844 1.00 96.75 196 THR A CA 1
ATOM 1463 C C . THR A 1 196 ? -36.672 -4.623 72.660 1.00 96.75 196 THR A C 1
ATOM 1465 O O . THR A 1 196 ? -36.796 -4.972 73.837 1.00 96.75 196 THR A O 1
ATOM 1468 N N . ASP A 1 197 ? -37.616 -3.927 72.026 1.00 97.12 197 ASP A N 1
ATOM 1469 C CA . ASP A 1 197 ? -38.867 -3.503 72.660 1.00 97.12 197 ASP A CA 1
ATOM 1470 C C . ASP A 1 197 ? -39.736 -4.696 73.072 1.00 97.12 197 ASP A C 1
ATOM 1472 O O . ASP A 1 197 ? -40.267 -4.728 74.187 1.00 97.12 197 ASP A O 1
ATOM 1476 N N . ILE A 1 198 ? -39.841 -5.717 72.214 1.00 97.12 198 ILE A N 1
ATOM 1477 C CA . ILE A 1 198 ? -40.533 -6.972 72.538 1.00 97.12 198 ILE A CA 1
ATOM 1478 C C . ILE A 1 198 ? -39.885 -7.635 73.756 1.00 97.12 198 ILE A C 1
ATOM 1480 O O . ILE A 1 198 ? -40.596 -8.022 74.683 1.00 97.12 198 ILE A O 1
ATOM 1484 N N . ALA A 1 199 ? -38.552 -7.735 73.795 1.00 96.44 199 ALA A N 1
ATOM 1485 C CA . ALA A 1 199 ? -37.843 -8.310 74.937 1.00 96.44 199 ALA A CA 1
ATOM 1486 C C . ALA A 1 199 ? -38.144 -7.545 76.240 1.00 96.44 199 ALA A C 1
ATOM 1488 O O . ALA A 1 199 ? -38.426 -8.163 77.269 1.00 96.44 199 ALA A O 1
ATOM 1489 N N . SER A 1 200 ? -38.176 -6.210 76.188 1.00 97.00 200 SER A N 1
ATOM 1490 C CA . SER A 1 200 ? -38.572 -5.362 77.320 1.00 97.00 200 SER A CA 1
ATOM 1491 C C . SER A 1 200 ? -40.016 -5.629 77.771 1.00 97.00 200 SER A C 1
ATOM 1493 O O . SER A 1 200 ? -40.287 -5.816 78.960 1.00 97.00 200 SER A O 1
ATOM 1495 N N . LYS A 1 201 ? -40.958 -5.747 76.827 1.00 97.06 201 LYS A N 1
ATOM 1496 C CA . LYS A 1 201 ? -42.363 -6.063 77.130 1.00 97.06 201 LYS A CA 1
ATOM 1497 C C . LYS A 1 201 ? -42.546 -7.455 77.726 1.00 97.06 201 LYS A C 1
ATOM 1499 O O . LYS A 1 201 ? -43.383 -7.619 78.609 1.00 97.06 201 LYS A O 1
ATOM 1504 N N . ILE A 1 202 ? -41.749 -8.435 77.307 1.00 96.56 202 ILE A N 1
ATOM 1505 C CA . ILE A 1 202 ? -41.743 -9.775 77.908 1.00 96.56 202 ILE A CA 1
ATOM 1506 C C . ILE A 1 202 ? -41.330 -9.722 79.385 1.00 96.56 202 ILE A C 1
ATOM 1508 O O . ILE A 1 202 ? -41.942 -10.410 80.201 1.00 96.56 202 ILE A O 1
ATOM 1512 N N . LEU A 1 203 ? -40.360 -8.879 79.761 1.00 95.44 203 LEU A N 1
ATOM 1513 C CA . LEU A 1 203 ? -40.002 -8.676 81.172 1.00 95.44 203 LEU A CA 1
ATOM 1514 C C . LEU A 1 203 ? -41.160 -8.061 81.971 1.00 95.44 203 LEU A C 1
ATOM 1516 O O . LEU A 1 203 ? -41.447 -8.502 83.082 1.00 95.44 203 LEU A O 1
ATOM 1520 N N . GLU A 1 204 ? -41.861 -7.081 81.396 1.00 96.69 204 GLU A N 1
ATOM 1521 C CA . GLU A 1 204 ? -43.036 -6.467 82.027 1.00 96.69 204 GLU A CA 1
ATOM 1522 C C . GLU A 1 204 ? -44.173 -7.485 82.232 1.00 96.69 204 GLU A C 1
ATOM 1524 O O . GLU A 1 204 ? -44.780 -7.538 83.304 1.00 96.69 204 GLU A O 1
ATOM 1529 N N . VAL A 1 205 ? -44.438 -8.322 81.222 1.00 96.69 205 VAL A N 1
ATOM 1530 C CA . VAL A 1 205 ? -45.420 -9.414 81.301 1.00 96.69 205 VAL A CA 1
ATOM 1531 C C . VAL A 1 205 ? -45.028 -10.418 82.381 1.00 96.69 205 VAL A C 1
ATOM 1533 O O . VAL A 1 205 ? -45.882 -10.800 83.173 1.00 96.69 205 VAL A O 1
ATOM 1536 N N . ASN A 1 206 ? -43.752 -10.803 82.460 1.00 96.50 206 ASN A N 1
ATOM 1537 C CA . ASN A 1 206 ? -43.261 -11.728 83.481 1.00 96.50 206 ASN A CA 1
ATOM 1538 C C . ASN A 1 206 ? -43.502 -11.179 84.899 1.00 96.50 206 ASN A C 1
ATOM 1540 O O . ASN A 1 206 ? -44.082 -11.869 85.738 1.00 96.50 206 ASN A O 1
ATOM 1544 N N . ASN A 1 207 ? -43.177 -9.903 85.135 1.00 96.06 207 ASN A N 1
ATOM 1545 C CA . ASN A 1 207 ? -43.448 -9.244 86.416 1.00 96.06 207 ASN A CA 1
ATOM 1546 C C . ASN A 1 207 ? -44.946 -9.258 86.765 1.00 96.06 207 ASN A C 1
ATOM 1548 O O . ASN A 1 207 ? -45.315 -9.676 87.859 1.00 96.06 207 ASN A O 1
ATOM 1552 N N . LYS A 1 208 ? -45.823 -8.894 85.819 1.00 96.50 208 LYS A N 1
ATOM 1553 C CA . LYS A 1 208 ? -47.282 -8.937 86.029 1.00 96.50 208 LYS A CA 1
ATOM 1554 C C . LYS A 1 208 ? -47.800 -10.353 86.279 1.00 96.50 208 LYS A C 1
ATOM 1556 O O . LYS A 1 208 ? -48.689 -10.539 87.104 1.00 96.50 208 LYS A O 1
ATOM 1561 N N . SER A 1 209 ? -47.261 -11.358 85.591 1.00 96.44 209 SER A N 1
ATOM 1562 C CA . SER A 1 209 ? -47.594 -12.761 85.853 1.00 96.44 209 SER A CA 1
ATOM 1563 C C . SER A 1 209 ? -47.204 -13.179 87.271 1.00 96.44 209 SER A C 1
ATOM 1565 O O . SER A 1 209 ? -47.960 -13.907 87.912 1.00 96.44 209 SER A O 1
ATOM 1567 N N . ASN A 1 210 ? -46.073 -12.690 87.783 1.00 95.38 210 ASN A N 1
ATOM 1568 C CA . ASN A 1 210 ? -45.666 -12.928 89.163 1.00 95.38 210 ASN A CA 1
ATOM 1569 C C . ASN A 1 210 ? -46.601 -12.232 90.171 1.00 95.38 210 ASN A C 1
ATOM 1571 O O . ASN A 1 210 ? -46.979 -12.842 91.169 1.00 95.38 210 ASN A O 1
ATOM 1575 N N . ASP A 1 211 ? -47.045 -11.004 89.887 1.00 96.38 211 ASP A N 1
ATOM 1576 C CA . ASP A 1 211 ? -48.034 -10.300 90.718 1.00 96.38 211 ASP A CA 1
ATOM 1577 C C . ASP A 1 211 ? -49.373 -11.055 90.772 1.00 96.38 211 ASP A C 1
ATOM 1579 O O . ASP A 1 211 ? -49.944 -11.246 91.846 1.00 96.38 211 ASP A O 1
ATOM 1583 N N . VAL A 1 212 ? -49.855 -11.547 89.623 1.00 96.50 212 VAL A N 1
ATOM 1584 C CA . VAL A 1 212 ? -51.074 -12.371 89.543 1.00 96.50 212 VAL A CA 1
ATOM 1585 C C . VAL A 1 212 ? -50.922 -13.660 90.351 1.00 96.50 212 VAL A C 1
ATOM 1587 O O . VAL A 1 212 ? -51.854 -14.046 91.054 1.00 96.50 212 VAL A O 1
ATOM 1590 N N . LEU A 1 213 ? -49.757 -14.315 90.291 1.00 96.00 213 LEU A N 1
ATOM 1591 C CA . LEU A 1 213 ? -49.474 -15.509 91.089 1.00 96.00 213 LEU A CA 1
ATOM 1592 C C . LEU A 1 213 ? -49.539 -15.208 92.594 1.00 96.00 213 LEU A C 1
ATOM 1594 O O . LEU A 1 213 ? -50.164 -15.958 93.341 1.00 96.00 213 LEU A O 1
ATOM 1598 N N . GLN A 1 214 ? -48.934 -14.103 93.037 1.00 95.94 214 GLN A N 1
ATOM 1599 C CA . GLN A 1 214 ? -48.988 -13.673 94.438 1.00 95.94 214 GLN A CA 1
ATOM 1600 C C . GLN A 1 214 ? -50.426 -13.409 94.897 1.00 95.94 214 GLN A C 1
ATOM 1602 O O . GLN A 1 214 ? -50.820 -13.834 95.983 1.00 95.94 214 GLN A O 1
ATOM 1607 N N . GLU A 1 215 ? -51.232 -12.739 94.076 1.00 96.62 215 GLU A N 1
ATOM 1608 C CA . GLU A 1 215 ? -52.622 -12.441 94.424 1.00 96.62 215 GLU A CA 1
ATOM 1609 C C . GLU A 1 215 ? -53.502 -13.701 94.428 1.00 96.62 215 GLU A C 1
ATOM 1611 O O . GLU A 1 215 ? -54.351 -13.860 95.306 1.00 96.62 215 GLU A O 1
ATOM 1616 N N . ALA A 1 216 ? -53.251 -14.646 93.515 1.00 96.00 216 ALA A N 1
ATOM 1617 C CA . ALA A 1 216 ? -53.905 -15.952 93.516 1.00 96.00 216 ALA A CA 1
ATOM 1618 C C . ALA A 1 216 ? -53.605 -16.741 94.802 1.00 96.00 216 ALA A C 1
ATOM 1620 O O . ALA A 1 216 ? -54.533 -17.284 95.401 1.00 96.00 216 ALA A O 1
ATOM 1621 N N . LEU A 1 217 ? -52.350 -16.738 95.274 1.00 95.31 217 LEU A N 1
ATOM 1622 C CA . LEU A 1 217 ? -51.959 -17.367 96.544 1.00 95.31 217 LEU A CA 1
ATOM 1623 C C . LEU A 1 217 ? -52.663 -16.724 97.750 1.00 95.31 217 LEU A C 1
ATOM 1625 O O . LEU A 1 217 ? -53.176 -17.431 98.615 1.00 95.31 217 LEU A O 1
ATOM 1629 N N . LYS A 1 218 ? -52.759 -15.388 97.804 1.00 96.00 218 LYS A N 1
ATOM 1630 C CA . LYS A 1 218 ? -53.525 -14.702 98.864 1.00 96.00 218 LYS A CA 1
ATOM 1631 C C . LYS A 1 218 ? -55.014 -15.035 98.813 1.00 96.00 218 LYS A C 1
ATOM 1633 O O . LYS A 1 218 ? -55.663 -15.153 99.856 1.00 96.00 218 LYS A O 1
ATOM 1638 N N . SER A 1 219 ? -55.573 -15.145 97.608 1.00 95.38 219 SER A N 1
ATOM 1639 C CA . SER A 1 219 ? -56.974 -15.508 97.404 1.00 95.38 219 SER A CA 1
ATOM 1640 C C . SER A 1 219 ? -57.240 -16.940 97.875 1.00 95.38 219 SER A C 1
ATOM 1642 O O . SER A 1 219 ? -58.207 -17.173 98.599 1.00 95.38 219 SER A O 1
ATOM 1644 N N . GLU A 1 220 ? -56.337 -17.875 97.563 1.00 95.69 220 GLU A N 1
ATOM 1645 C CA . GLU A 1 220 ? -56.354 -19.246 98.081 1.00 95.69 220 GLU A CA 1
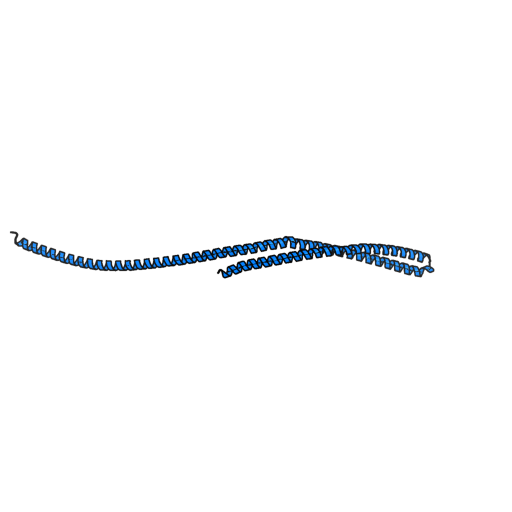ATOM 1646 C C . GLU A 1 220 ? -56.281 -19.268 99.615 1.00 95.69 220 GLU A C 1
ATOM 1648 O O . GLU A 1 220 ? -57.111 -19.908 100.264 1.00 95.69 220 GLU A O 1
ATOM 1653 N N . GLU A 1 221 ? -55.343 -18.529 100.214 1.00 95.69 221 GLU A N 1
ATOM 1654 C CA . GLU A 1 221 ? -55.217 -18.413 101.670 1.00 95.69 221 GLU A CA 1
ATOM 1655 C C . GLU A 1 221 ? -56.512 -17.876 102.304 1.00 95.69 221 GLU A C 1
ATOM 1657 O O . GLU A 1 221 ? -57.006 -18.418 103.296 1.00 95.69 221 GLU A O 1
ATOM 1662 N N . SER A 1 222 ? -57.104 -16.839 101.709 1.00 95.25 222 SER A N 1
ATOM 1663 C CA . SER A 1 222 ? -58.357 -16.236 102.175 1.00 95.25 222 SER A CA 1
ATOM 1664 C C . SER A 1 222 ? -59.543 -17.196 102.050 1.00 95.25 222 SER A C 1
ATOM 1666 O O . SER A 1 222 ? -60.359 -17.292 102.968 1.00 95.25 222 SER A O 1
ATOM 1668 N N . ALA A 1 223 ? -59.629 -17.947 100.949 1.00 95.06 223 ALA A N 1
ATOM 1669 C CA . ALA A 1 223 ? -60.647 -18.974 100.750 1.00 95.06 223 ALA A CA 1
ATOM 1670 C C . ALA A 1 223 ? -60.505 -20.120 101.766 1.00 95.06 223 ALA A C 1
ATOM 1672 O O . ALA A 1 223 ? -61.509 -20.594 102.302 1.00 95.06 223 ALA A O 1
ATOM 1673 N N . ASN A 1 224 ? -59.272 -20.528 102.084 1.00 93.81 224 ASN A N 1
ATOM 1674 C CA . ASN A 1 224 ? -58.993 -21.524 103.117 1.00 93.81 224 ASN A CA 1
ATOM 1675 C C . ASN A 1 224 ? -59.400 -21.031 104.513 1.00 93.81 224 ASN A C 1
ATOM 1677 O O . ASN A 1 224 ? -60.096 -21.759 105.220 1.00 93.81 224 ASN A O 1
ATOM 1681 N N . LYS A 1 225 ? -59.069 -19.783 104.878 1.00 93.00 225 LYS A N 1
ATOM 1682 C CA . LYS A 1 225 ? -59.534 -19.161 106.134 1.00 93.00 225 LYS A CA 1
ATOM 1683 C C . LYS A 1 225 ? -61.057 -19.114 106.212 1.00 93.00 225 LYS A C 1
ATOM 1685 O O . LYS A 1 225 ? -61.637 -19.489 107.225 1.00 93.00 225 LYS A O 1
ATOM 1690 N N . LEU A 1 226 ? -61.725 -18.704 105.133 1.00 91.56 226 LEU A N 1
ATOM 1691 C CA . LEU A 1 226 ? -63.188 -18.673 105.082 1.00 91.56 226 LEU A CA 1
ATOM 1692 C C . LEU A 1 226 ? -63.791 -20.074 105.262 1.00 91.56 226 LEU A C 1
ATOM 1694 O O . LEU A 1 226 ? -64.761 -20.240 106.000 1.00 91.56 226 LEU A O 1
ATOM 1698 N N . LYS A 1 227 ? -63.210 -21.093 104.620 1.00 90.56 227 LYS A N 1
ATOM 1699 C CA . LYS A 1 227 ? -63.618 -22.496 104.777 1.00 90.56 227 LYS A CA 1
ATOM 1700 C C . LYS A 1 227 ? -63.447 -22.977 106.221 1.00 90.56 227 LYS A C 1
ATOM 1702 O O . LYS A 1 227 ? -64.324 -23.676 106.728 1.00 90.56 227 LYS A O 1
ATOM 1707 N N . GLU A 1 228 ? -62.350 -22.600 106.871 1.00 90.19 228 GLU A N 1
ATOM 1708 C CA . GLU A 1 228 ? -62.089 -22.900 108.279 1.00 90.19 228 GLU A CA 1
ATOM 1709 C C . GLU A 1 228 ? -63.127 -22.234 109.194 1.00 90.19 228 GLU A C 1
ATOM 1711 O O . GLU A 1 228 ? -63.732 -22.915 110.021 1.00 90.19 228 GLU A O 1
ATOM 1716 N N . GLU A 1 229 ? -63.441 -20.952 108.992 1.00 89.62 229 GLU A N 1
ATOM 1717 C CA . GLU A 1 229 ? -64.494 -20.266 109.753 1.00 89.62 229 GLU A CA 1
ATOM 1718 C C . GLU A 1 229 ? -65.874 -20.902 109.545 1.00 89.62 229 GLU A C 1
ATOM 1720 O O . GLU A 1 229 ? -66.582 -21.160 110.516 1.00 89.62 229 GLU A O 1
ATOM 1725 N N . ILE A 1 230 ? -66.248 -21.247 108.307 1.00 89.06 230 ILE A N 1
ATOM 1726 C CA . ILE A 1 230 ? -67.515 -21.944 108.020 1.00 89.06 230 ILE A CA 1
ATOM 1727 C C . ILE A 1 230 ? -67.571 -23.307 108.724 1.00 89.06 230 ILE A C 1
ATOM 1729 O O . ILE A 1 230 ? -68.634 -23.708 109.200 1.00 89.06 230 ILE A O 1
ATOM 1733 N N . SER A 1 231 ? -66.446 -24.023 108.825 1.00 86.75 231 SER A N 1
ATOM 1734 C CA . SER A 1 231 ? -66.401 -25.329 109.494 1.00 86.75 231 SER A CA 1
ATOM 1735 C C . SER A 1 231 ? -66.748 -25.258 110.986 1.00 86.75 231 SER A C 1
ATOM 1737 O O . SER A 1 231 ? -67.312 -26.214 111.509 1.00 86.75 231 SER A O 1
ATOM 1739 N N . LYS A 1 232 ? -66.532 -24.107 111.642 1.00 84.31 232 LYS A N 1
ATOM 1740 C CA . LYS A 1 232 ? -66.936 -23.868 113.040 1.00 84.31 232 LYS A CA 1
ATOM 1741 C C . LYS A 1 232 ? -68.455 -23.763 113.225 1.00 84.31 232 LYS A C 1
ATOM 1743 O O . LYS A 1 232 ? -68.942 -23.959 114.333 1.00 84.31 232 LYS A O 1
ATOM 1748 N N . PHE A 1 233 ? -69.203 -23.458 112.162 1.00 79.44 233 PHE A N 1
ATOM 1749 C CA . PHE A 1 233 ? -70.668 -23.343 112.180 1.00 79.44 233 PHE A CA 1
ATOM 1750 C C . PHE A 1 233 ? -71.387 -24.619 111.724 1.00 79.44 233 PHE A C 1
ATOM 1752 O O . PHE A 1 233 ? -72.618 -24.658 111.694 1.00 79.44 233 PHE A O 1
ATOM 1759 N N . LYS A 1 234 ? -70.642 -25.668 111.359 1.00 57.44 234 LYS A N 1
ATOM 1760 C CA . LYS A 1 234 ? -71.202 -26.978 111.027 1.00 57.44 234 LYS A CA 1
ATOM 1761 C C . LYS A 1 234 ? -71.338 -27.801 112.316 1.00 57.44 234 LYS A C 1
ATOM 1763 O O . LYS A 1 234 ? -70.331 -28.246 112.857 1.00 57.44 234 LYS A O 1
ATOM 1768 N N . ILE A 1 235 ? -72.576 -27.941 112.801 1.00 54.00 235 ILE A N 1
ATOM 1769 C CA . ILE A 1 235 ? -72.985 -28.869 113.876 1.00 54.00 235 ILE A CA 1
ATOM 1770 C C . ILE A 1 235 ? -72.970 -30.302 113.340 1.00 54.00 235 ILE A C 1
ATOM 1772 O O . ILE A 1 235 ? -73.430 -30.487 112.187 1.00 54.00 235 ILE A O 1
#